Protein AF-A0A947C0J7-F1 (afdb_monomer_lite)

pLDDT: mean 94.62, std 9.12, range [26.09, 98.69]

Structure (mmCIF, N/CA/C/O backbone):
data_AF-A0A947C0J7-F1
#
_entry.id   AF-A0A947C0J7-F1
#
loop_
_atom_site.group_PDB
_atom_site.id
_atom_site.type_symbol
_atom_site.label_atom_id
_atom_site.label_alt_id
_atom_site.label_comp_id
_atom_site.label_asym_id
_atom_site.label_entity_id
_atom_site.label_seq_id
_atom_site.pdbx_PDB_ins_code
_atom_site.Cartn_x
_atom_site.Cartn_y
_atom_site.Cartn_z
_atom_site.occupancy
_atom_site.B_iso_or_equiv
_atom_site.auth_seq_id
_atom_site.auth_comp_id
_atom_site.auth_asym_id
_atom_site.auth_atom_id
_atom_site.pdbx_PDB_model_num
ATOM 1 N N . MET A 1 1 ? -40.010 13.412 38.188 1.00 33.53 1 MET A N 1
ATOM 2 C CA . MET A 1 1 ? -39.310 14.349 37.288 1.00 33.53 1 MET A CA 1
ATOM 3 C C . MET A 1 1 ? -37.884 14.477 37.787 1.00 33.53 1 MET A C 1
ATOM 5 O O . MET A 1 1 ? -37.624 15.323 38.627 1.00 33.53 1 MET A O 1
ATOM 9 N N . ASN A 1 2 ? -36.996 13.603 37.322 1.00 31.17 2 ASN A N 1
ATOM 10 C CA . ASN A 1 2 ? -35.560 13.836 37.422 1.00 31.17 2 ASN A CA 1
ATOM 11 C C . ASN A 1 2 ? -35.147 14.280 36.025 1.00 31.17 2 ASN A C 1
ATOM 13 O O . ASN A 1 2 ? -35.267 13.497 35.085 1.00 31.17 2 ASN A O 1
ATOM 17 N N . MET A 1 3 ? -34.797 15.557 35.869 1.00 26.09 3 MET A N 1
ATOM 18 C CA . MET A 1 3 ? -34.148 16.006 34.639 1.00 26.09 3 MET A CA 1
ATOM 19 C C . MET A 1 3 ? -32.810 15.264 34.529 1.00 26.09 3 MET A C 1
ATOM 21 O O . MET A 1 3 ? -32.125 15.152 35.552 1.00 26.09 3 MET A O 1
ATOM 25 N N . PRO A 1 4 ? -32.449 14.721 33.355 1.00 38.25 4 PRO A N 1
ATOM 26 C CA . PRO A 1 4 ? -31.137 14.125 33.181 1.00 38.25 4 PRO A CA 1
ATOM 27 C C . PRO A 1 4 ? -30.086 15.217 33.388 1.00 38.25 4 PRO A C 1
ATOM 29 O O . PRO A 1 4 ? -30.256 16.359 32.957 1.00 38.25 4 PRO A O 1
ATOM 32 N N . VAL A 1 5 ? -29.033 14.870 34.122 1.00 40.38 5 VAL A N 1
ATOM 33 C CA . VAL A 1 5 ? -27.843 15.701 34.289 1.00 40.38 5 VAL A CA 1
ATOM 34 C C . VAL A 1 5 ? -27.233 15.856 32.898 1.00 40.38 5 VAL A C 1
ATOM 36 O O . VAL A 1 5 ? -26.598 14.930 32.413 1.00 40.38 5 VAL A O 1
ATOM 39 N N . THR A 1 6 ? -27.464 16.985 32.226 1.00 44.75 6 THR A N 1
ATOM 40 C CA . THR A 1 6 ? -26.727 17.328 31.003 1.00 44.75 6 THR A CA 1
ATOM 41 C C . THR A 1 6 ? -25.257 17.440 31.378 1.00 44.75 6 THR A C 1
ATOM 43 O O . THR A 1 6 ? -24.876 18.352 32.121 1.00 44.75 6 THR A O 1
ATOM 46 N N . LEU A 1 7 ? -24.447 16.491 30.914 1.00 54.06 7 LEU A N 1
ATOM 47 C CA . LEU A 1 7 ? -22.997 16.559 31.016 1.00 54.06 7 LEU A CA 1
ATOM 48 C C . LEU A 1 7 ? -22.552 17.815 30.257 1.00 54.06 7 LEU A C 1
ATOM 50 O O . LEU A 1 7 ? -22.742 17.938 29.051 1.00 54.06 7 LEU A O 1
ATOM 54 N N . SER A 1 8 ? -22.000 18.798 30.969 1.00 72.19 8 SER A N 1
ATOM 55 C CA . SER A 1 8 ? -21.399 19.966 30.324 1.00 72.19 8 SER A CA 1
ATOM 56 C C . SER A 1 8 ? -20.041 19.550 29.767 1.00 72.19 8 SER A C 1
ATOM 58 O O . SER A 1 8 ? -19.038 19.627 30.474 1.00 72.19 8 SER A O 1
ATOM 60 N N . TYR A 1 9 ? -20.005 19.098 28.515 1.00 84.06 9 TYR A N 1
ATOM 61 C CA . TYR A 1 9 ? -18.753 18.795 27.825 1.00 84.06 9 TYR A CA 1
ATOM 62 C C . TYR A 1 9 ? -17.873 20.048 27.738 1.00 84.06 9 TYR A C 1
ATOM 64 O O . TYR A 1 9 ? -18.326 21.122 27.341 1.00 84.06 9 TYR A O 1
ATOM 72 N N . GLN A 1 10 ? -16.605 19.909 28.121 1.00 90.81 10 GLN A N 1
ATOM 73 C CA . GLN A 1 10 ? -15.578 20.928 27.924 1.00 90.81 10 GLN A CA 1
ATOM 74 C C . GLN A 1 10 ? -14.677 20.459 26.791 1.00 90.81 10 GLN A C 1
ATOM 76 O O . GLN A 1 10 ? -14.066 19.397 26.878 1.00 90.81 10 GLN A O 1
ATOM 81 N N . ILE A 1 11 ? -14.641 21.234 25.713 1.00 91.88 11 ILE A N 1
ATOM 82 C CA . ILE A 1 11 ? -13.878 20.911 24.510 1.00 91.88 11 ILE A CA 1
ATOM 83 C C . ILE A 1 11 ? -12.691 21.860 24.453 1.00 91.88 11 ILE A C 1
ATOM 85 O O . ILE A 1 11 ? -12.857 23.068 24.629 1.00 91.88 11 ILE A O 1
ATOM 89 N N . ASP A 1 12 ? -11.504 21.306 24.217 1.00 96.38 12 ASP A N 1
ATOM 90 C CA . ASP A 1 12 ? -10.298 22.102 24.039 1.00 96.38 12 ASP A CA 1
ATOM 91 C C . ASP A 1 12 ? -10.470 23.100 22.881 1.00 96.38 12 ASP A C 1
ATOM 93 O O . ASP A 1 12 ? -10.985 22.763 21.808 1.00 96.38 12 ASP A O 1
ATOM 97 N N . GLN A 1 13 ? -10.044 24.344 23.106 1.00 95.75 13 GLN A N 1
ATOM 98 C CA . GLN A 1 13 ? -10.245 25.429 22.153 1.00 95.75 13 GLN A CA 1
ATOM 99 C C . GLN A 1 13 ? -9.511 25.176 20.830 1.00 95.75 13 GLN A C 1
ATOM 101 O O . GLN A 1 13 ? -10.080 25.426 19.769 1.00 95.75 13 GLN A O 1
ATOM 106 N N . GLN A 1 14 ? -8.287 24.645 20.869 1.00 96.00 14 GLN A N 1
ATOM 107 C CA . GLN A 1 14 ? -7.497 24.385 19.668 1.00 96.00 14 GLN A CA 1
ATOM 108 C C . GLN A 1 14 ? -8.146 23.294 18.814 1.00 96.00 14 GLN A C 1
ATOM 110 O O . GLN A 1 14 ? -8.211 23.414 17.589 1.00 96.00 14 GLN A O 1
ATOM 115 N N . PHE A 1 15 ? -8.670 22.245 19.454 1.00 96.62 15 PHE A N 1
ATOM 116 C CA . PHE A 1 15 ? -9.418 21.204 18.755 1.00 96.62 15 PHE A CA 1
ATOM 117 C C . PHE A 1 15 ? -10.714 21.751 18.143 1.00 96.62 15 PHE A C 1
ATOM 119 O O . PHE A 1 15 ? -10.997 21.500 16.970 1.00 96.62 15 PHE A O 1
ATOM 126 N N . ALA A 1 16 ? -11.480 22.546 18.896 1.00 96.38 16 ALA A N 1
ATOM 127 C CA . ALA A 1 16 ? -12.706 23.158 18.393 1.00 96.38 16 ALA A CA 1
ATOM 128 C C . ALA A 1 16 ? -12.439 24.097 17.203 1.00 96.38 16 ALA A C 1
ATOM 130 O O . ALA A 1 16 ? -13.178 24.075 16.216 1.00 96.38 16 ALA A O 1
ATOM 131 N N . GLU A 1 17 ? -11.379 24.903 17.262 1.00 97.44 17 GLU A N 1
ATOM 132 C CA . GLU A 1 17 ? -10.958 25.775 16.163 1.00 97.44 17 GLU A CA 1
ATOM 133 C C . GLU A 1 17 ? -10.536 24.969 14.931 1.00 97.44 17 GLU A C 1
ATOM 135 O O . GLU A 1 17 ? -11.018 25.258 13.836 1.00 97.44 17 GLU A O 1
ATOM 140 N N . PHE A 1 18 ? -9.724 23.921 15.103 1.00 98.06 18 PHE A N 1
ATOM 141 C CA . PHE A 1 18 ? -9.327 23.018 14.019 1.00 98.06 18 PHE A CA 1
ATOM 142 C C . PHE A 1 18 ? -10.544 22.418 13.301 1.00 98.06 18 PHE A C 1
ATOM 144 O O . PHE A 1 18 ? -10.651 22.501 12.076 1.00 98.06 18 PHE A O 1
ATOM 151 N N . ILE A 1 19 ? -11.499 21.862 14.051 1.00 97.88 19 ILE A N 1
ATOM 152 C CA . ILE A 1 19 ? -12.710 21.277 13.466 1.00 97.88 19 ILE A CA 1
ATOM 153 C C . ILE A 1 19 ? -13.510 22.332 12.695 1.00 97.88 19 ILE A C 1
ATOM 155 O O . ILE A 1 19 ? -13.844 22.120 11.529 1.00 97.88 19 ILE A O 1
ATOM 159 N N . ASN A 1 20 ? -13.793 23.480 13.315 1.00 97.00 20 ASN A N 1
ATOM 160 C CA . ASN A 1 20 ? -14.670 24.489 12.724 1.00 97.00 20 ASN A CA 1
ATOM 161 C C . ASN A 1 20 ? -14.044 25.223 11.531 1.00 97.00 20 ASN A C 1
ATOM 163 O O . ASN A 1 20 ? -14.764 25.606 10.612 1.00 97.00 20 ASN A O 1
ATOM 167 N N . GLN A 1 21 ? -12.727 25.439 11.540 1.00 97.56 21 GLN A N 1
ATOM 168 C CA . GLN A 1 21 ? -12.048 26.262 10.537 1.00 97.56 21 GLN A CA 1
ATOM 169 C C . GLN A 1 21 ? -11.356 25.441 9.445 1.00 97.56 21 GLN A C 1
ATOM 171 O O . GLN A 1 21 ? -11.259 25.909 8.311 1.00 97.56 21 GLN A O 1
ATOM 176 N N . GLU A 1 22 ? -10.875 24.232 9.752 1.00 97.81 22 GLU A N 1
ATOM 177 C CA . GLU A 1 22 ? -10.109 23.416 8.802 1.00 97.81 22 GLU A CA 1
ATOM 178 C C . GLU A 1 22 ? -10.906 22.218 8.273 1.00 97.81 22 GLU A C 1
ATOM 180 O O . GLU A 1 22 ? -10.823 21.927 7.078 1.00 97.81 22 GLU A O 1
ATOM 185 N N . VAL A 1 23 ? -11.681 21.534 9.127 1.00 97.88 23 VAL A N 1
ATOM 186 C CA . VAL A 1 23 ? -12.385 20.290 8.761 1.00 97.88 23 VAL A CA 1
ATOM 187 C C . VAL A 1 23 ? -13.759 20.568 8.167 1.00 97.88 23 VAL A C 1
ATOM 189 O O . VAL A 1 23 ? -13.985 20.253 7.000 1.00 97.88 23 VAL A O 1
ATOM 192 N N . LEU A 1 24 ? -14.675 21.168 8.934 1.00 97.00 24 LEU A N 1
ATOM 193 C CA . LEU A 1 24 ? -16.075 21.334 8.530 1.00 97.00 24 LEU A CA 1
ATOM 194 C C . LEU A 1 24 ? -16.259 22.042 7.178 1.00 97.00 24 LEU A C 1
ATOM 196 O O . LEU A 1 24 ? -17.058 21.539 6.386 1.00 97.00 24 LEU A O 1
ATOM 200 N N . PRO A 1 25 ? -15.484 23.091 6.821 1.00 97.00 25 PRO A N 1
ATOM 201 C CA . PRO A 1 25 ? -15.598 23.736 5.508 1.00 97.00 25 PRO A CA 1
ATOM 202 C C . PRO A 1 25 ? -15.280 22.825 4.310 1.00 97.00 25 PRO A C 1
ATOM 204 O O . PRO A 1 25 ? -15.565 23.188 3.172 1.00 97.00 25 PRO A O 1
ATOM 207 N N . LYS A 1 26 ? -14.654 21.664 4.543 1.00 96.44 26 LYS A N 1
ATOM 208 C CA . LYS A 1 26 ? -14.330 20.646 3.528 1.00 96.44 26 LYS A CA 1
ATOM 209 C C . LYS A 1 26 ? -15.345 19.502 3.495 1.00 96.44 26 LYS A C 1
ATOM 211 O O . LYS A 1 26 ? -15.140 18.514 2.792 1.00 96.44 26 LYS A O 1
ATOM 216 N N . THR A 1 27 ? -16.412 19.619 4.275 1.00 95.00 27 THR A N 1
ATOM 217 C CA . THR A 1 27 ? -17.486 18.635 4.396 1.00 95.00 27 THR A CA 1
ATOM 218 C C . THR A 1 27 ? -18.825 19.276 4.044 1.00 95.00 27 THR A C 1
ATOM 220 O O . THR A 1 27 ? -18.908 20.478 3.812 1.00 95.00 27 THR A O 1
ATOM 223 N N . ASN A 1 28 ? -19.885 18.471 4.042 1.00 94.12 28 ASN A N 1
ATOM 224 C CA . ASN A 1 28 ? -21.260 18.951 3.893 1.00 94.12 28 ASN A CA 1
ATOM 225 C C . ASN A 1 28 ? -21.988 19.060 5.250 1.00 94.12 28 ASN A C 1
ATOM 227 O O . ASN A 1 28 ? -23.214 18.996 5.281 1.00 94.12 28 ASN A O 1
ATOM 231 N N . LEU A 1 29 ? -21.252 19.128 6.367 1.00 95.12 29 LEU A N 1
ATOM 232 C CA . LEU A 1 29 ? -21.818 19.159 7.717 1.00 95.12 29 LEU A CA 1
ATOM 233 C C . LEU A 1 29 ? -21.844 20.582 8.275 1.00 95.12 29 LEU A C 1
ATOM 235 O O . LEU A 1 29 ? -20.839 21.294 8.236 1.00 95.12 29 LEU A O 1
ATOM 239 N N . GLU A 1 30 ? -22.975 20.959 8.865 1.00 94.94 30 GLU A N 1
ATOM 240 C CA . GLU A 1 30 ? -23.102 22.186 9.645 1.00 94.94 30 GLU A CA 1
ATOM 241 C C . GLU A 1 30 ? -22.465 22.013 11.029 1.00 94.94 30 GLU A C 1
ATOM 243 O O . GLU A 1 30 ? -22.555 20.954 11.654 1.00 94.94 30 GLU A O 1
ATOM 248 N N . SER A 1 31 ? -21.846 23.077 11.548 1.00 94.31 31 SER A N 1
ATOM 249 C CA . SER A 1 31 ? -21.148 23.039 12.844 1.00 94.31 31 SER A CA 1
ATOM 250 C C . SER A 1 31 ? -22.069 22.643 14.000 1.00 94.31 31 SER A C 1
ATOM 252 O O . SER A 1 31 ? -21.707 21.796 14.817 1.00 94.31 31 SER A O 1
ATOM 254 N N . ALA A 1 32 ? -23.288 23.188 14.042 1.00 93.25 32 ALA A N 1
ATOM 255 C CA . ALA A 1 32 ? -24.257 22.859 15.086 1.00 93.25 32 ALA A CA 1
ATOM 256 C C . ALA A 1 32 ? -24.647 21.369 15.076 1.00 93.25 32 ALA A C 1
ATOM 258 O O . ALA A 1 32 ? -24.714 20.742 16.137 1.00 93.25 32 ALA A O 1
ATOM 259 N N . ASP A 1 33 ? -24.847 20.794 13.889 1.00 95.38 33 ASP A N 1
ATOM 260 C CA . ASP A 1 33 ? -25.222 19.387 13.725 1.00 95.38 33 ASP A CA 1
ATOM 261 C C . ASP A 1 33 ? -24.055 18.459 14.079 1.00 95.38 33 ASP A C 1
ATOM 263 O O . ASP A 1 33 ? -24.244 17.456 14.764 1.00 95.38 33 ASP A O 1
ATOM 267 N N . PHE A 1 34 ? -22.828 18.823 13.690 1.00 96.19 34 PHE A N 1
ATOM 268 C CA . PHE A 1 34 ? -21.630 18.071 14.057 1.00 96.19 34 PHE A CA 1
ATOM 269 C C . PHE A 1 34 ? -21.445 17.994 15.579 1.00 96.19 34 PHE A C 1
ATOM 271 O O . PHE A 1 34 ? -21.294 16.903 16.129 1.00 96.19 34 PHE A O 1
ATOM 278 N N . TRP A 1 35 ? -21.465 19.138 16.274 1.00 95.38 35 TRP A N 1
ATOM 279 C CA . TRP A 1 35 ? -21.198 19.173 17.715 1.00 95.38 35 TRP A CA 1
ATOM 280 C C . TRP A 1 35 ? -22.314 18.524 18.530 1.00 95.38 35 TRP A C 1
ATOM 282 O O . TRP A 1 35 ? -22.026 17.783 19.469 1.00 95.38 35 TRP A O 1
ATOM 292 N N . SER A 1 36 ? -23.577 18.760 18.165 1.00 94.56 36 SER A N 1
ATOM 293 C CA . SER A 1 36 ? -24.706 18.099 18.829 1.00 94.56 36 SER A CA 1
ATOM 294 C C . SER A 1 36 ? -24.699 16.587 18.595 1.00 94.56 36 SER A C 1
ATOM 296 O O . SER A 1 36 ? -24.919 15.832 19.540 1.00 94.56 36 SER A O 1
ATOM 298 N N . GLY A 1 37 ? -24.359 16.135 17.383 1.00 96.31 37 GLY A N 1
ATOM 299 C CA . GLY A 1 37 ? -24.185 14.719 17.067 1.00 96.31 37 GLY A CA 1
ATOM 300 C C . GLY A 1 37 ? -23.044 14.067 17.851 1.00 96.31 37 GLY A C 1
ATOM 301 O O . GLY A 1 37 ? -23.232 12.991 18.412 1.00 96.31 37 GLY A O 1
ATOM 302 N N . LEU A 1 38 ? -21.883 14.726 17.952 1.00 95.12 38 LEU A N 1
ATOM 303 C CA . LEU A 1 38 ? -20.756 14.231 18.750 1.00 95.12 38 LEU A CA 1
ATOM 304 C C . LEU A 1 38 ? -21.138 14.081 20.227 1.00 95.12 38 LEU A C 1
ATOM 306 O O . LEU A 1 38 ? -20.867 13.041 20.819 1.00 95.12 38 LEU A O 1
ATOM 310 N N . ILE A 1 39 ? -21.784 15.094 20.810 1.00 95.00 39 ILE A N 1
ATOM 311 C CA . ILE A 1 39 ? -22.249 15.051 22.202 1.00 95.00 39 ILE A CA 1
ATOM 312 C C . ILE A 1 39 ? -23.236 13.898 22.400 1.00 95.00 39 ILE A C 1
ATOM 314 O O . ILE A 1 39 ? -23.058 13.115 23.326 1.00 95.00 39 ILE A O 1
ATOM 318 N N . ALA A 1 40 ? -24.211 13.735 21.502 1.00 95.88 40 ALA A N 1
ATOM 319 C CA . ALA A 1 40 ? -25.180 12.646 21.589 1.00 95.88 40 ALA A CA 1
ATOM 320 C C . ALA A 1 40 ? -24.512 11.260 21.540 1.00 95.88 40 ALA A C 1
ATOM 322 O O . ALA A 1 40 ? -24.866 10.384 22.323 1.00 95.88 40 ALA A O 1
ATOM 323 N N . ILE A 1 41 ? -23.512 11.069 20.669 1.00 97.00 41 ILE A N 1
ATOM 324 C CA . ILE A 1 41 ? -22.733 9.822 20.597 1.00 97.00 41 ILE A CA 1
ATOM 325 C C . ILE A 1 41 ? -21.963 9.584 21.901 1.00 97.00 41 ILE A C 1
ATOM 327 O O . ILE A 1 41 ? -21.930 8.459 22.394 1.00 97.00 41 ILE A O 1
ATOM 331 N N . LEU A 1 42 ? -21.341 10.621 22.470 1.00 95.75 42 LEU A N 1
ATOM 332 C CA . LEU A 1 42 ? -20.611 10.499 23.732 1.00 95.75 42 LEU A CA 1
ATOM 333 C C . LEU A 1 42 ? -21.550 10.159 24.894 1.00 95.75 42 LEU A C 1
ATOM 335 O O . LEU A 1 42 ? -21.215 9.287 25.690 1.00 95.75 42 LEU A O 1
ATOM 339 N N . GLU A 1 43 ? -22.709 10.806 24.998 1.00 95.31 43 GLU A N 1
ATOM 340 C CA . GLU A 1 43 ? -23.694 10.526 26.051 1.00 95.31 43 GLU A CA 1
ATOM 341 C C . GLU A 1 43 ? -24.243 9.094 25.959 1.00 95.31 43 GLU A C 1
ATOM 343 O O . GLU A 1 43 ? -24.406 8.439 26.988 1.00 95.31 43 GLU A O 1
ATOM 348 N N . ASP A 1 44 ? -24.479 8.596 24.742 1.00 96.56 44 ASP A N 1
ATOM 349 C CA . ASP A 1 44 ? -25.016 7.253 24.496 1.00 96.56 44 ASP A CA 1
ATOM 350 C C . ASP A 1 44 ? -23.963 6.151 24.711 1.00 96.56 44 ASP A C 1
ATOM 352 O O . ASP A 1 44 ? -24.207 5.168 25.410 1.00 96.56 44 ASP A O 1
ATOM 356 N N . LEU A 1 45 ? -22.756 6.322 24.156 1.00 97.94 45 LEU A N 1
ATOM 357 C CA . LEU A 1 45 ? -21.764 5.244 24.079 1.00 97.94 45 LEU A CA 1
ATOM 358 C C . LEU A 1 45 ? -20.714 5.255 25.195 1.00 97.94 45 LEU A C 1
ATOM 360 O O . LEU A 1 45 ? -20.095 4.214 25.428 1.00 97.94 45 LEU A O 1
ATOM 364 N N . THR A 1 46 ? -20.502 6.370 25.909 1.00 96.75 46 THR A N 1
ATOM 365 C CA . THR A 1 46 ? -19.535 6.408 27.031 1.00 96.75 46 THR A CA 1
ATOM 366 C C . THR A 1 46 ? -19.876 5.377 28.113 1.00 96.75 46 THR A C 1
ATOM 368 O O . THR A 1 46 ? -18.989 4.596 28.455 1.00 96.75 46 THR A O 1
ATOM 371 N N . PRO A 1 47 ? -21.135 5.255 28.594 1.00 97.69 47 PRO A N 1
ATOM 372 C CA . PRO A 1 47 ? -21.476 4.250 29.602 1.00 97.69 47 PRO A CA 1
ATOM 373 C C . PRO A 1 47 ? -21.215 2.812 29.138 1.00 97.69 47 PRO A C 1
ATOM 375 O O . PRO A 1 47 ? -20.780 1.973 29.925 1.00 97.69 47 PRO A O 1
ATOM 378 N N . THR A 1 48 ? -21.462 2.512 27.858 1.00 98.44 48 THR A N 1
ATOM 379 C CA . THR A 1 48 ? -21.155 1.196 27.281 1.00 98.44 48 THR A CA 1
ATOM 380 C C . THR A 1 48 ? -19.652 0.957 27.209 1.00 98.44 48 THR A C 1
ATOM 382 O O . THR A 1 48 ? -19.199 -0.128 27.563 1.00 98.44 48 THR A O 1
ATOM 385 N N . ASN A 1 49 ? -18.868 1.952 26.790 1.00 98.44 49 ASN A N 1
ATOM 386 C CA . ASN A 1 49 ? -17.414 1.836 26.729 1.00 98.44 49 ASN A CA 1
ATOM 387 C C . ASN A 1 49 ? -16.808 1.601 28.124 1.00 98.44 49 ASN A C 1
ATOM 389 O O . ASN A 1 49 ? -16.028 0.668 28.304 1.00 98.44 49 ASN A O 1
ATOM 393 N N . ASP A 1 50 ? -17.247 2.360 29.132 1.00 98.38 50 ASP A N 1
ATOM 394 C CA . ASP A 1 50 ? -16.820 2.178 30.525 1.00 98.38 50 ASP A CA 1
ATOM 395 C C . ASP A 1 50 ? -17.173 0.776 31.048 1.00 98.38 50 ASP A C 1
ATOM 397 O O . ASP A 1 50 ? -16.350 0.123 31.692 1.00 98.38 50 ASP A O 1
ATOM 401 N N . ALA A 1 51 ? -18.368 0.270 30.722 1.00 98.62 51 ALA A N 1
ATOM 402 C CA . ALA A 1 51 ? -18.780 -1.084 31.086 1.00 98.62 51 ALA A CA 1
ATOM 403 C C . ALA A 1 51 ? -17.913 -2.163 30.412 1.00 98.62 51 ALA A C 1
ATOM 405 O O . ALA A 1 51 ? -17.554 -3.148 31.055 1.00 98.62 51 ALA A O 1
ATOM 406 N N . LEU A 1 52 ? -17.532 -1.975 29.144 1.00 98.69 52 LEU A N 1
ATOM 407 C CA . LE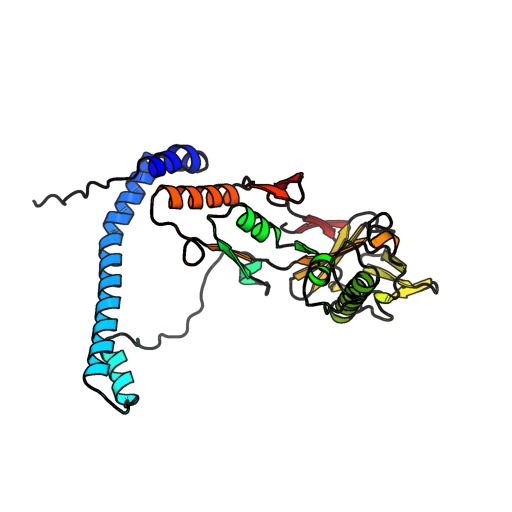U A 1 52 ? -16.632 -2.889 28.435 1.00 98.69 52 LEU A CA 1
ATOM 408 C C . LEU A 1 52 ? -15.220 -2.887 29.038 1.00 98.69 52 LEU A C 1
ATOM 410 O O . LEU A 1 52 ? -14.591 -3.941 29.119 1.00 98.69 52 LEU A O 1
ATOM 414 N N . LEU A 1 53 ? -14.714 -1.732 29.481 1.00 98.69 53 LEU A N 1
ATOM 415 C CA . LEU A 1 53 ? -13.427 -1.643 30.181 1.00 98.69 53 LEU A CA 1
ATOM 416 C C . LEU A 1 53 ? -13.481 -2.329 31.551 1.00 98.69 53 LEU A C 1
ATOM 418 O O . LEU A 1 53 ? -12.587 -3.111 31.875 1.00 98.69 53 LEU A O 1
ATOM 422 N N . ALA A 1 54 ? -14.551 -2.102 32.316 1.00 98.62 54 ALA A N 1
ATOM 423 C CA . ALA A 1 54 ? -14.776 -2.781 33.589 1.00 98.62 54 ALA A CA 1
ATOM 424 C C . ALA A 1 54 ? -14.886 -4.305 33.414 1.00 98.62 54 ALA A C 1
ATOM 426 O O . ALA A 1 54 ? -14.396 -5.061 34.250 1.00 98.62 54 ALA A O 1
ATOM 427 N N . GLU A 1 55 ? -15.474 -4.771 32.310 1.00 98.44 55 GLU A N 1
ATOM 428 C CA . GLU A 1 55 ? -15.563 -6.200 32.008 1.00 98.44 55 GLU A CA 1
ATOM 429 C C . GLU A 1 55 ? -14.192 -6.819 31.704 1.00 98.44 55 GLU A C 1
ATOM 431 O O . GLU A 1 55 ? -13.881 -7.903 32.200 1.00 98.44 55 GLU A O 1
ATOM 436 N N . ARG A 1 56 ? -13.320 -6.107 30.974 1.00 98.56 56 ARG A N 1
ATOM 437 C CA . ARG A 1 56 ? -11.919 -6.530 30.784 1.00 98.56 56 ARG A CA 1
ATOM 438 C C . ARG A 1 56 ? -11.193 -6.659 32.124 1.00 98.56 56 ARG A C 1
ATOM 440 O O . ARG A 1 56 ? -10.503 -7.650 32.348 1.00 98.56 56 ARG A O 1
ATOM 447 N N . GLU A 1 57 ? -11.371 -5.689 33.020 1.00 98.56 57 GLU A N 1
ATOM 448 C CA . GLU A 1 57 ? -10.771 -5.716 34.357 1.00 98.56 57 GLU A CA 1
ATOM 449 C C . GLU A 1 57 ? -11.326 -6.867 35.211 1.00 98.56 57 GLU A C 1
ATOM 451 O O . GLU A 1 57 ? -10.560 -7.575 35.866 1.00 98.56 57 GLU A O 1
ATOM 456 N N . ARG A 1 58 ? -12.641 -7.114 35.172 1.00 98.56 58 ARG A N 1
ATOM 457 C CA . ARG A 1 58 ? -13.277 -8.241 35.869 1.00 98.56 58 ARG A CA 1
ATOM 458 C C . ARG A 1 58 ? -12.690 -9.577 35.416 1.00 98.56 58 ARG A C 1
ATOM 460 O O . ARG A 1 58 ? -12.316 -10.390 36.262 1.00 98.56 58 ARG A O 1
ATOM 467 N N . ILE A 1 59 ? -12.601 -9.791 34.102 1.00 98.56 59 ILE A N 1
ATOM 468 C CA . ILE A 1 59 ? -12.031 -11.000 33.495 1.00 98.56 59 ILE A CA 1
ATOM 469 C C . ILE A 1 59 ? -10.568 -11.173 33.912 1.00 98.56 59 ILE A 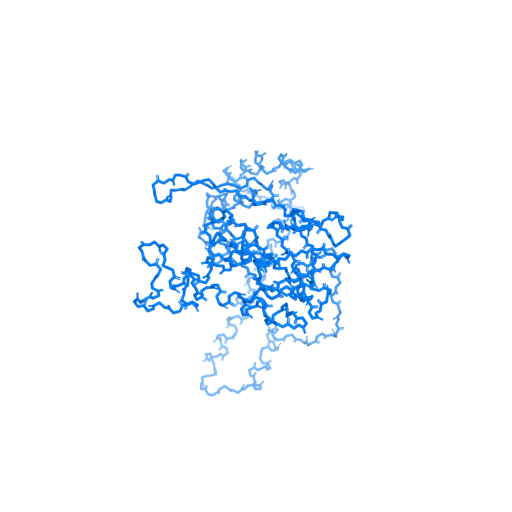C 1
ATOM 471 O O . ILE A 1 59 ? -10.192 -12.246 34.386 1.00 98.56 59 ILE A O 1
ATOM 475 N N . GLN A 1 60 ? -9.748 -10.124 33.785 1.00 98.62 60 GLN A N 1
ATOM 476 C CA . GLN A 1 60 ? -8.332 -10.193 34.148 1.00 98.62 60 GLN A CA 1
ATOM 477 C C . GLN A 1 60 ? -8.153 -10.507 35.640 1.00 98.62 60 GLN A C 1
ATOM 479 O O . GLN A 1 60 ? -7.390 -11.402 35.992 1.00 98.62 60 GLN A O 1
ATOM 484 N N . ASN A 1 61 ? -8.913 -9.851 36.522 1.00 98.62 61 ASN A N 1
ATOM 485 C CA . ASN A 1 61 ? -8.869 -10.102 37.964 1.00 98.62 61 ASN A CA 1
ATOM 486 C C . ASN A 1 61 ? -9.307 -11.526 38.335 1.00 98.62 61 ASN A C 1
ATOM 488 O O . ASN A 1 61 ? -8.756 -12.114 39.272 1.00 98.62 61 ASN A O 1
ATOM 492 N N . ALA A 1 62 ? -10.284 -12.089 37.620 1.00 98.38 62 ALA A N 1
ATOM 493 C CA . ALA A 1 62 ? -10.690 -13.477 37.801 1.00 98.38 62 ALA A CA 1
ATOM 494 C C . ALA A 1 62 ? -9.556 -14.433 37.402 1.00 98.38 62 ALA A C 1
ATOM 496 O O . ALA A 1 62 ? -9.233 -15.335 38.171 1.00 98.38 62 ALA A O 1
ATOM 497 N N . ILE A 1 63 ? -8.914 -14.206 36.249 1.00 98.19 63 ILE A N 1
ATOM 498 C CA . ILE A 1 63 ? -7.773 -15.009 35.779 1.00 98.19 63 ILE A CA 1
ATOM 499 C C . ILE A 1 63 ? -6.599 -14.918 36.763 1.00 98.19 63 ILE A C 1
ATOM 501 O O . ILE A 1 63 ? -6.039 -15.944 37.150 1.00 98.19 63 ILE A O 1
ATOM 505 N N . ASP A 1 64 ? -6.258 -13.714 37.222 1.00 98.19 64 ASP A N 1
ATOM 506 C CA . ASP A 1 64 ? -5.195 -13.500 38.207 1.00 98.19 64 ASP A CA 1
ATOM 507 C C . ASP A 1 64 ? -5.491 -14.225 39.526 1.00 98.19 64 ASP A C 1
ATOM 509 O O . ASP A 1 64 ? -4.597 -14.791 40.153 1.00 98.19 64 ASP A O 1
ATOM 513 N N . THR A 1 65 ? -6.751 -14.209 39.967 1.00 98.00 65 THR A N 1
ATOM 514 C CA . THR A 1 65 ? -7.182 -14.891 41.195 1.00 98.00 65 THR A CA 1
ATOM 515 C C . THR A 1 65 ? -7.123 -16.402 41.038 1.00 98.00 65 THR A C 1
ATOM 517 O O . THR A 1 65 ? -6.555 -17.066 41.902 1.00 98.00 65 THR A O 1
ATOM 520 N N . PHE A 1 66 ? -7.599 -16.930 39.908 1.00 97.38 66 PHE A N 1
ATOM 521 C CA . PHE A 1 66 ? -7.522 -18.353 39.596 1.00 97.38 66 PHE A CA 1
ATOM 522 C C . PHE A 1 66 ? -6.081 -18.870 39.694 1.00 97.38 66 PHE A C 1
ATOM 524 O O . PHE A 1 66 ? -5.831 -19.846 40.400 1.00 97.38 66 PHE A O 1
ATOM 531 N N . HIS A 1 67 ? -5.121 -18.188 39.057 1.00 96.75 67 HIS A N 1
ATOM 532 C CA . HIS A 1 67 ? -3.709 -18.598 39.078 1.00 96.75 67 HIS A CA 1
ATOM 533 C C . HIS A 1 67 ? -3.049 -18.448 40.454 1.00 96.75 67 HIS A C 1
ATOM 535 O O . HIS A 1 67 ? -2.179 -19.245 40.794 1.00 96.75 67 HIS A O 1
ATOM 541 N N . ARG A 1 68 ? -3.464 -17.472 41.276 1.00 96.12 68 ARG A N 1
ATOM 542 C CA . ARG A 1 68 ? -2.995 -17.355 42.673 1.00 96.12 68 ARG A CA 1
ATOM 543 C C . ARG A 1 68 ? -3.501 -18.489 43.565 1.00 96.12 68 ARG A C 1
ATOM 545 O O . ARG A 1 68 ? -2.807 -18.881 44.494 1.00 96.12 68 ARG A O 1
ATOM 552 N N . GLU A 1 69 ? -4.710 -18.983 43.320 1.00 95.31 69 GLU A N 1
ATOM 553 C CA . GLU A 1 69 ? -5.324 -20.053 44.117 1.00 95.31 69 GLU A CA 1
ATOM 554 C C . GLU A 1 69 ? -4.897 -21.460 43.665 1.00 95.31 69 GLU A C 1
ATOM 556 O O . GLU A 1 69 ? -4.999 -22.410 44.441 1.00 95.31 69 GLU A O 1
ATOM 561 N N . HIS A 1 70 ? -4.375 -21.589 42.441 1.00 92.19 70 HIS A N 1
ATOM 562 C CA . HIS A 1 70 ? -3.954 -22.851 41.828 1.00 92.19 70 HIS A CA 1
ATOM 563 C C . HIS A 1 70 ? -2.454 -22.834 41.492 1.00 92.19 70 HIS A C 1
ATOM 565 O O . HIS A 1 70 ? -2.054 -22.954 40.335 1.00 92.19 70 HIS A O 1
ATOM 571 N N . GLU A 1 71 ? -1.609 -22.673 42.514 1.00 88.94 71 GLU A N 1
ATOM 572 C CA . GLU A 1 71 ? -0.153 -22.721 42.351 1.00 88.94 71 GLU A CA 1
ATOM 573 C C . GLU A 1 71 ? 0.336 -24.126 41.945 1.00 88.94 71 GLU A C 1
ATOM 575 O O . GLU A 1 71 ? -0.083 -25.138 42.510 1.00 88.94 71 GLU A O 1
ATOM 580 N N . GLY A 1 72 ? 1.292 -24.192 41.013 1.00 88.00 72 GLY A N 1
ATOM 581 C CA . GLY A 1 72 ? 1.916 -25.443 40.573 1.00 88.00 72 GLY A CA 1
ATOM 582 C C . GLY A 1 72 ? 1.492 -25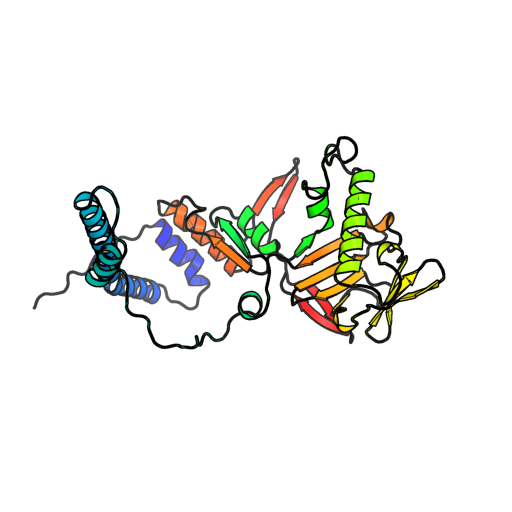.864 39.167 1.00 88.00 72 GLY A C 1
ATOM 583 O O . GLY A 1 72 ? 1.425 -25.036 38.261 1.00 88.00 72 GLY A O 1
ATOM 584 N N . GLU A 1 73 ? 1.291 -27.166 38.955 1.00 89.62 73 GLU A N 1
ATOM 585 C CA . GLU A 1 73 ? 0.877 -27.683 37.647 1.00 89.62 73 GLU A CA 1
ATOM 586 C C . GLU A 1 73 ? -0.585 -27.323 37.353 1.00 89.62 73 GLU A C 1
ATOM 588 O O . GLU A 1 73 ? -1.490 -27.642 38.123 1.00 89.62 73 GLU A O 1
ATOM 593 N N . LEU A 1 74 ? -0.807 -26.669 36.212 1.00 93.44 74 LEU A N 1
ATOM 594 C CA . LEU A 1 74 ? -2.125 -26.249 35.752 1.00 93.44 74 LEU A CA 1
ATOM 595 C C . LEU A 1 74 ? -2.873 -27.418 35.099 1.00 93.44 74 LEU A C 1
ATOM 597 O O . LEU A 1 74 ? -2.442 -27.939 34.068 1.00 93.44 74 LEU A O 1
ATOM 601 N N . ASP A 1 75 ? -4.034 -27.778 35.644 1.00 95.44 75 ASP A N 1
ATOM 602 C CA . ASP A 1 75 ? -4.960 -28.679 34.959 1.00 95.44 75 ASP A CA 1
ATOM 603 C C . ASP A 1 75 ? -5.738 -27.926 33.868 1.00 95.44 75 ASP A C 1
ATOM 605 O O . ASP A 1 75 ? -6.585 -27.072 34.140 1.00 95.44 75 ASP A O 1
ATOM 609 N N . MET A 1 76 ? -5.458 -28.253 32.606 1.00 96.69 76 MET A N 1
ATOM 610 C CA . MET A 1 76 ? -6.022 -27.541 31.455 1.00 96.69 76 MET A CA 1
ATOM 611 C C . MET A 1 76 ? -7.533 -27.735 31.294 1.00 96.69 76 MET A C 1
ATOM 613 O O . MET A 1 76 ? -8.199 -26.845 30.767 1.00 96.69 76 MET A O 1
ATOM 617 N N . ALA A 1 77 ? -8.083 -28.873 31.731 1.00 96.94 77 ALA A N 1
ATOM 618 C CA . ALA A 1 77 ? -9.524 -29.113 31.673 1.00 96.94 77 ALA A CA 1
ATOM 619 C C . ALA A 1 77 ? -10.266 -28.188 32.650 1.00 96.94 77 ALA A C 1
ATOM 621 O O . ALA A 1 77 ? -11.229 -27.528 32.261 1.00 96.94 77 ALA A O 1
ATOM 622 N N . THR A 1 78 ? -9.761 -28.078 33.881 1.00 96.25 78 THR A N 1
ATOM 623 C CA . THR A 1 78 ? -10.266 -27.151 34.901 1.00 96.25 78 THR A CA 1
ATOM 624 C C . THR A 1 78 ? -10.111 -25.700 34.456 1.00 96.25 78 THR A C 1
ATOM 626 O O . THR A 1 78 ? -11.063 -24.929 34.559 1.00 96.25 78 THR A O 1
ATOM 629 N N . TYR A 1 79 ? -8.953 -25.321 33.905 1.00 97.69 79 TYR A N 1
ATOM 630 C CA . TYR A 1 79 ? -8.731 -23.947 33.449 1.00 97.69 79 TYR A CA 1
ATOM 631 C C . TYR A 1 79 ? -9.653 -23.556 32.292 1.00 97.69 79 TYR A C 1
ATOM 633 O O . TYR A 1 79 ? -10.224 -22.469 32.300 1.00 97.69 79 TYR A O 1
ATOM 641 N N . LYS A 1 80 ? -9.857 -24.451 31.317 1.00 97.50 80 LYS A N 1
ATOM 642 C CA . LYS A 1 80 ? -10.793 -24.202 30.217 1.00 97.50 80 LYS A CA 1
ATOM 643 C C . LYS A 1 80 ? -12.224 -24.013 30.729 1.00 97.50 80 LYS A C 1
ATOM 645 O O . LYS A 1 80 ? -12.856 -23.033 30.353 1.00 97.50 80 LYS A O 1
ATOM 650 N N . ALA A 1 81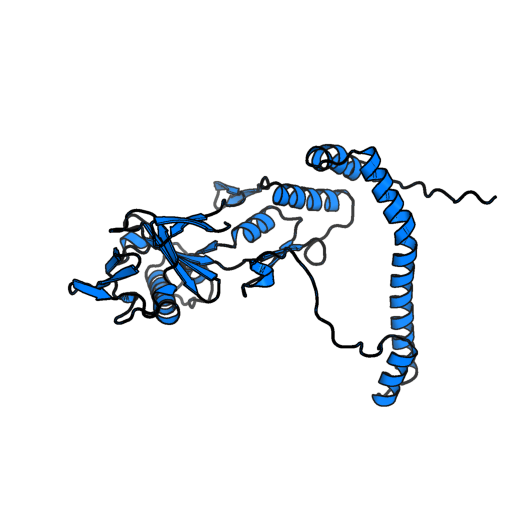 ? -12.697 -24.900 31.608 1.00 97.00 81 ALA A N 1
ATOM 651 C CA . ALA A 1 81 ? -14.032 -24.792 32.198 1.00 97.00 81 ALA A CA 1
ATOM 652 C C . ALA A 1 81 ? -14.205 -23.485 32.992 1.00 97.00 81 ALA A C 1
ATOM 654 O O . ALA A 1 81 ? -15.251 -22.853 32.918 1.00 97.00 81 ALA A O 1
ATOM 655 N N . PHE A 1 82 ? -13.163 -23.044 33.703 1.00 97.94 82 PHE A N 1
ATOM 656 C CA . PHE A 1 82 ? -13.145 -21.739 34.363 1.00 97.94 82 PHE A CA 1
ATOM 657 C C . PHE A 1 82 ? -13.276 -20.578 33.365 1.00 97.94 82 PHE A C 1
ATOM 659 O O . PHE A 1 82 ? -14.069 -19.669 33.596 1.00 97.94 82 PHE A O 1
ATOM 666 N N . LEU A 1 83 ? -12.533 -20.599 32.252 1.00 98.31 83 LEU A N 1
ATOM 667 C CA . LEU A 1 83 ? -12.620 -19.550 31.231 1.00 98.31 83 LEU A CA 1
ATOM 668 C C . LEU A 1 83 ? -14.002 -19.494 30.557 1.00 98.31 83 LEU A C 1
ATOM 670 O O . LEU A 1 83 ? -14.461 -18.406 30.212 1.00 98.31 83 LEU A O 1
ATOM 674 N N . GLU A 1 84 ? -14.662 -20.639 30.379 1.00 97.81 84 GLU A N 1
ATOM 675 C CA . GLU A 1 84 ? -16.055 -20.721 29.914 1.00 97.81 84 GLU A CA 1
ATOM 676 C C . GLU A 1 84 ? -17.027 -20.155 30.971 1.00 97.81 84 GLU A C 1
ATOM 678 O O . GLU A 1 84 ? -17.866 -19.319 30.644 1.00 97.81 84 GLU A O 1
ATOM 683 N N . ASP A 1 85 ? -16.870 -20.527 32.249 1.00 97.31 85 ASP A N 1
ATOM 684 C CA . ASP A 1 85 ? -17.722 -20.073 33.365 1.00 97.31 85 ASP A CA 1
ATOM 685 C C . ASP A 1 85 ? -17.672 -18.551 33.572 1.00 97.31 85 ASP A C 1
ATOM 687 O O . ASP A 1 85 ? -18.704 -17.906 33.769 1.00 97.31 85 ASP A O 1
ATOM 691 N N . ILE A 1 86 ? -16.487 -17.940 33.449 1.00 97.88 86 ILE A N 1
ATOM 692 C CA . ILE A 1 86 ? -16.356 -16.478 33.526 1.00 97.88 86 ILE A CA 1
ATOM 693 C C . ILE A 1 86 ? -16.769 -15.761 32.233 1.00 97.88 86 ILE A C 1
ATOM 695 O O . ILE A 1 86 ? -16.672 -14.535 32.194 1.00 97.88 86 ILE A O 1
ATOM 699 N N . GLY A 1 87 ? -17.181 -16.480 31.185 1.00 96.81 87 GLY A N 1
ATOM 700 C CA . GLY A 1 87 ? -17.592 -15.909 29.899 1.00 96.81 87 GLY A CA 1
ATOM 701 C C . GLY A 1 87 ? -16.444 -15.377 29.034 1.00 96.81 87 GLY A C 1
ATOM 702 O O . GLY A 1 87 ? -16.679 -14.552 28.156 1.00 96.81 87 GLY A O 1
ATOM 703 N N . TYR A 1 88 ? -15.204 -15.811 29.279 1.00 97.81 88 TYR A N 1
ATOM 704 C CA . TYR A 1 88 ? -14.054 -15.458 28.440 1.00 97.81 88 TYR A CA 1
ATOM 705 C C . TYR A 1 88 ? -14.020 -16.287 27.153 1.00 97.81 88 TYR A C 1
ATOM 707 O O . TYR A 1 88 ? -13.776 -15.754 26.071 1.00 97.81 88 TYR A O 1
ATOM 715 N N . LEU A 1 89 ? -14.265 -17.595 27.272 1.00 97.69 89 LEU A N 1
ATOM 716 C CA . LEU A 1 89 ? -14.470 -18.475 26.127 1.00 97.69 89 LEU A CA 1
ATOM 717 C C . LEU A 1 89 ? -15.967 -18.590 25.854 1.00 97.69 89 LEU A C 1
ATOM 719 O O . LEU A 1 89 ? -16.708 -19.165 26.647 1.00 97.69 89 LEU A O 1
ATOM 723 N N . CYS A 1 90 ? -16.393 -18.028 24.729 1.00 95.12 90 CYS A N 1
ATOM 724 C CA . CYS A 1 90 ? -17.765 -18.135 24.250 1.00 95.12 90 CYS A CA 1
ATOM 725 C C . CYS A 1 90 ? -17.972 -19.431 23.460 1.00 95.12 90 CYS A C 1
ATOM 727 O O . CYS A 1 90 ? -17.022 -20.003 22.923 1.00 95.12 90 CYS A O 1
ATOM 729 N N . GLU A 1 91 ? -19.228 -19.860 23.353 1.00 94.56 91 GLU A N 1
ATOM 730 C CA . GLU A 1 91 ? -19.607 -20.954 22.461 1.00 94.56 91 GLU A CA 1
ATOM 731 C C . GLU A 1 91 ? -19.327 -20.590 20.996 1.00 94.56 91 GLU A C 1
ATOM 733 O O . GLU A 1 91 ? -19.516 -19.442 20.577 1.00 94.56 91 GLU A O 1
ATOM 738 N N . ASP A 1 92 ? -18.898 -21.585 20.216 1.00 94.94 92 ASP A N 1
ATOM 739 C CA . ASP A 1 92 ? -18.768 -21.442 18.770 1.00 94.94 92 ASP A CA 1
ATOM 740 C C . ASP A 1 92 ? -20.137 -21.123 18.158 1.00 94.94 92 ASP A C 1
ATOM 742 O O . ASP A 1 92 ? -21.154 -21.743 18.477 1.00 94.94 92 ASP A O 1
ATOM 746 N N . ILE A 1 93 ? -20.151 -20.152 17.249 1.00 96.31 93 ILE A N 1
ATOM 747 C CA . ILE A 1 93 ? -21.344 -19.788 16.484 1.00 96.31 93 ILE A CA 1
ATOM 748 C C . ILE A 1 93 ? -21.401 -20.565 15.166 1.00 96.31 93 ILE A C 1
ATOM 750 O O . ILE A 1 93 ? -20.394 -21.088 14.693 1.00 96.31 93 ILE A O 1
ATOM 754 N N . GLU A 1 94 ? -22.587 -20.625 14.557 1.00 97.50 94 GLU A N 1
ATOM 755 C CA . GLU A 1 94 ? -22.763 -21.241 13.238 1.00 97.50 94 GLU A CA 1
ATOM 756 C C . GLU A 1 94 ? -21.918 -20.545 12.158 1.00 97.50 94 GLU A C 1
ATOM 758 O O . GLU A 1 94 ? -21.700 -19.328 12.193 1.00 97.50 94 GLU A O 1
ATOM 763 N N . ASP A 1 95 ? -21.497 -21.325 11.158 1.00 97.88 95 ASP A N 1
ATOM 764 C CA . ASP A 1 95 ? -20.802 -20.814 9.980 1.00 97.88 95 ASP A CA 1
ATOM 765 C C . ASP A 1 95 ? -21.617 -19.703 9.303 1.00 97.88 95 ASP A C 1
ATOM 767 O O . ASP A 1 95 ? -22.796 -19.863 8.974 1.00 97.88 95 ASP A O 1
ATOM 771 N N . PHE A 1 96 ? -20.959 -18.582 9.013 1.00 97.56 96 PHE A N 1
ATOM 772 C CA . PHE A 1 96 ? -21.550 -17.469 8.280 1.00 97.56 96 PHE A CA 1
ATOM 773 C C . PHE A 1 96 ? -20.589 -16.937 7.216 1.00 97.56 96 PHE A C 1
ATOM 775 O O . PHE A 1 96 ? -19.386 -17.187 7.227 1.00 97.56 96 PHE A O 1
ATOM 782 N N . THR A 1 97 ? -21.130 -16.184 6.262 1.00 97.88 97 THR A N 1
ATOM 783 C CA . THR A 1 97 ? -20.341 -15.489 5.238 1.00 97.88 97 THR A CA 1
ATOM 784 C C . THR A 1 97 ? -20.445 -13.988 5.465 1.00 97.88 97 THR A C 1
ATOM 786 O O . THR A 1 97 ? -21.545 -13.454 5.600 1.00 97.88 97 THR A O 1
ATOM 789 N N . ILE A 1 98 ? -19.306 -13.297 5.497 1.00 97.00 98 ILE A N 1
ATOM 790 C CA . ILE A 1 98 ? -19.271 -11.834 5.588 1.00 97.00 98 ILE A CA 1
ATOM 791 C C . ILE A 1 98 ? -19.888 -11.198 4.331 1.00 97.00 98 ILE A C 1
ATOM 793 O O . ILE A 1 98 ? -19.732 -11.713 3.225 1.00 97.00 98 ILE A O 1
ATOM 797 N N . THR A 1 99 ? -20.557 -10.051 4.474 1.00 96.94 99 THR A N 1
ATOM 798 C CA . THR A 1 99 ? -21.224 -9.356 3.352 1.00 96.94 99 THR A CA 1
ATOM 799 C C . THR A 1 99 ? -20.763 -7.904 3.116 1.00 96.94 99 THR A C 1
ATOM 801 O O . THR A 1 99 ? -21.609 -7.054 2.814 1.00 96.94 99 THR A O 1
ATOM 804 N N . PRO A 1 100 ? -19.470 -7.543 3.274 1.00 96.06 100 PRO A N 1
ATOM 805 C CA . PRO A 1 100 ? -19.019 -6.192 2.965 1.00 96.06 100 PRO A CA 1
ATOM 806 C C . PRO A 1 100 ? -19.120 -5.926 1.457 1.00 96.06 100 PRO A C 1
ATOM 808 O O . PRO A 1 100 ? -18.735 -6.753 0.632 1.00 96.06 100 PRO A O 1
ATOM 811 N N . ASN A 1 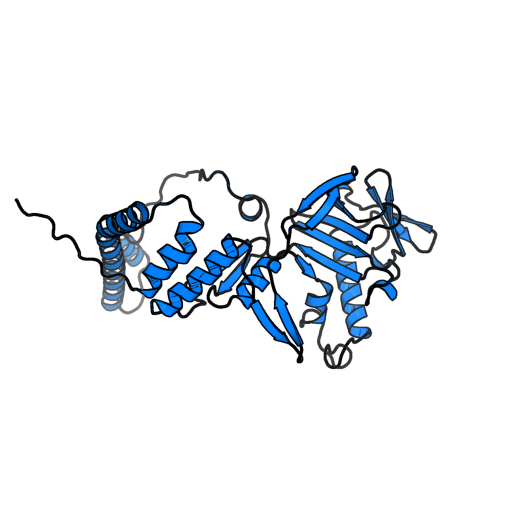101 ? -19.614 -4.742 1.101 1.00 95.44 101 ASN A N 1
ATOM 812 C CA . ASN A 1 101 ? -19.717 -4.262 -0.278 1.00 95.44 101 ASN A CA 1
ATOM 813 C C . ASN A 1 101 ? -18.840 -3.016 -0.462 1.00 95.44 101 ASN A C 1
ATOM 815 O O . ASN A 1 101 ? -18.476 -2.372 0.518 1.00 95.44 101 ASN A O 1
ATOM 819 N N . ASN A 1 102 ? -18.542 -2.646 -1.713 1.00 96.06 102 ASN A N 1
ATOM 820 C CA . ASN A 1 102 ? -17.737 -1.460 -2.059 1.00 96.06 102 ASN A CA 1
ATOM 821 C C . ASN A 1 102 ? -16.323 -1.455 -1.446 1.00 96.06 102 ASN A C 1
ATOM 823 O O . ASN A 1 102 ? -15.818 -0.410 -1.048 1.00 96.06 102 ASN A O 1
ATOM 827 N N . VAL A 1 103 ? -15.684 -2.626 -1.376 1.00 97.50 103 VAL A N 1
ATOM 828 C CA . VAL A 1 103 ? -14.292 -2.764 -0.929 1.00 97.50 103 VAL A CA 1
ATOM 829 C C . VAL A 1 103 ? -13.350 -2.588 -2.123 1.00 97.50 103 VAL A C 1
ATOM 831 O O . VAL A 1 103 ? -13.522 -3.251 -3.151 1.00 97.50 103 VAL A O 1
ATOM 834 N N . ASP A 1 104 ? -12.354 -1.709 -1.988 1.00 97.19 104 ASP A N 1
ATOM 835 C CA . ASP A 1 104 ? -11.315 -1.489 -2.998 1.00 97.19 104 ASP A CA 1
ATOM 836 C C . ASP A 1 104 ? -10.577 -2.786 -3.372 1.00 97.19 104 ASP A C 1
ATOM 838 O O . ASP A 1 104 ? -10.390 -3.704 -2.566 1.00 97.19 104 ASP A O 1
ATOM 842 N N . SER A 1 105 ? -10.113 -2.854 -4.622 1.00 95.19 105 SER A N 1
ATOM 843 C CA . SER A 1 105 ? -9.436 -4.038 -5.163 1.00 95.19 105 SER A CA 1
ATOM 844 C C . SER A 1 105 ? -8.171 -4.424 -4.401 1.00 95.19 105 SER A C 1
ATOM 846 O O . SER A 1 105 ? -7.874 -5.609 -4.275 1.00 95.19 105 SER A O 1
ATOM 848 N N . GLU A 1 106 ? -7.462 -3.433 -3.870 1.00 96.81 106 GLU A N 1
ATOM 849 C CA . GLU A 1 106 ? -6.227 -3.574 -3.107 1.00 96.81 106 GLU A CA 1
ATOM 850 C C . GLU A 1 106 ? -6.432 -4.329 -1.788 1.00 96.81 106 GLU A C 1
ATOM 852 O O . GLU A 1 106 ? -5.478 -4.892 -1.267 1.00 96.81 106 GLU A O 1
ATOM 857 N N . ILE A 1 107 ? -7.668 -4.378 -1.277 1.00 97.50 107 ILE A N 1
ATOM 858 C CA . ILE A 1 107 ? -8.045 -5.154 -0.087 1.00 97.50 107 ILE A CA 1
ATOM 859 C C . ILE A 1 107 ? -8.743 -6.456 -0.501 1.00 97.50 107 ILE A C 1
ATOM 861 O O . ILE A 1 107 ? -8.472 -7.516 0.051 1.00 97.50 107 ILE A O 1
ATOM 865 N N . ALA A 1 108 ? -9.650 -6.394 -1.480 1.00 96.00 108 ALA A N 1
ATOM 866 C CA . ALA A 1 108 ? -10.535 -7.514 -1.798 1.00 96.00 108 ALA A CA 1
ATOM 867 C C . ALA A 1 108 ? -9.942 -8.560 -2.757 1.00 96.00 108 ALA A C 1
ATOM 869 O O . ALA A 1 108 ? -10.438 -9.685 -2.809 1.00 96.00 108 ALA A O 1
ATOM 870 N N . LYS A 1 109 ? -8.970 -8.183 -3.601 1.00 95.38 109 LYS A N 1
ATOM 871 C CA . LYS A 1 109 ? -8.580 -8.983 -4.782 1.00 95.38 109 LYS A CA 1
ATOM 872 C C . LYS A 1 109 ? -7.077 -9.122 -5.001 1.00 95.38 109 LYS A C 1
ATOM 874 O O . LYS A 1 109 ? -6.680 -9.986 -5.781 1.00 95.38 109 LYS A O 1
ATOM 879 N N . VAL A 1 110 ? -6.255 -8.272 -4.391 1.00 95.12 110 VAL A N 1
ATOM 880 C CA . VAL A 1 110 ? -4.805 -8.239 -4.624 1.00 95.12 110 VAL A CA 1
ATOM 881 C C . VAL A 1 110 ? -4.075 -8.611 -3.341 1.00 95.12 110 VAL A C 1
ATOM 883 O O . VAL A 1 110 ? -4.371 -8.082 -2.277 1.00 95.12 110 VAL A O 1
ATOM 886 N N . CYS A 1 111 ? -3.103 -9.515 -3.449 1.00 96.06 111 CYS A N 1
ATOM 887 C CA . CYS A 1 111 ? -2.161 -9.788 -2.371 1.00 96.06 111 CYS A CA 1
ATOM 888 C C . CYS A 1 111 ? -0.919 -8.920 -2.583 1.00 96.06 111 CYS A C 1
ATOM 890 O O . CYS A 1 111 ? -0.303 -8.977 -3.647 1.00 96.06 111 CYS A O 1
ATOM 892 N N . GLY A 1 112 ? -0.551 -8.119 -1.588 1.00 95.81 112 GLY A N 1
ATOM 893 C CA . GLY A 1 112 ? 0.628 -7.268 -1.657 1.00 95.81 112 GLY A CA 1
ATOM 894 C C . GLY A 1 112 ? 1.027 -6.717 -0.288 1.00 95.81 112 GLY A C 1
ATOM 895 O O . GLY A 1 112 ? 0.279 -6.871 0.679 1.00 95.81 112 GLY A O 1
ATOM 896 N N . PRO A 1 113 ? 2.213 -6.096 -0.192 1.00 97.94 113 PRO A N 1
ATOM 897 C CA . PRO A 1 113 ? 2.670 -5.442 1.027 1.00 97.94 113 PRO A CA 1
ATOM 898 C C . PRO A 1 113 ? 1.688 -4.396 1.574 1.00 97.94 113 PRO A C 1
ATOM 900 O O . PRO A 1 113 ? 1.092 -3.619 0.823 1.00 97.94 113 PRO A O 1
ATOM 903 N N . GLN A 1 114 ? 1.602 -4.331 2.903 1.00 98.44 114 GLN A N 1
ATOM 904 C CA . GLN A 1 114 ? 0.927 -3.274 3.649 1.00 98.44 114 GLN A CA 1
ATOM 905 C C . GLN A 1 114 ? 1.951 -2.562 4.533 1.00 98.44 114 GLN A C 1
ATOM 907 O O . GLN A 1 114 ? 2.682 -3.208 5.282 1.00 98.44 114 GLN A O 1
ATOM 912 N N . LEU A 1 115 ? 2.022 -1.236 4.429 1.00 98.00 115 LEU A N 1
ATOM 913 C CA . LEU A 1 115 ? 2.855 -0.421 5.315 1.00 98.00 115 LEU A CA 1
ATOM 914 C C . LEU A 1 115 ? 2.060 0.048 6.531 1.00 98.00 115 LEU A C 1
ATOM 916 O O . LEU A 1 115 ? 0.841 0.173 6.473 1.00 98.00 115 LEU A O 1
ATOM 920 N N . VAL A 1 116 ? 2.772 0.376 7.604 1.00 98.38 116 VAL A N 1
ATOM 921 C CA . VAL A 1 116 ? 2.238 1.085 8.771 1.00 98.38 116 VAL A CA 1
ATOM 922 C C . VAL A 1 116 ? 3.119 2.305 9.001 1.00 98.38 116 VAL A C 1
ATOM 924 O O . VAL A 1 116 ? 4.346 2.203 8.920 1.00 98.38 116 VAL A O 1
ATOM 927 N N . VAL A 1 117 ? 2.514 3.472 9.214 1.00 97.62 117 VAL A N 1
ATOM 928 C CA . VAL A 1 117 ? 3.249 4.736 9.309 1.00 97.62 117 VAL A CA 1
ATOM 929 C C . VAL A 1 117 ? 2.654 5.661 10.371 1.00 97.62 117 VAL A C 1
ATOM 931 O O . VAL A 1 117 ? 1.438 5.835 10.376 1.00 97.62 117 VAL A O 1
ATOM 934 N N . PRO A 1 118 ? 3.473 6.311 11.217 1.00 97.75 118 PRO A N 1
ATOM 935 C CA . PRO A 1 118 ? 2.963 7.233 12.226 1.00 97.75 118 PRO A CA 1
ATOM 936 C C . PRO A 1 118 ? 2.388 8.493 11.577 1.00 97.75 118 PRO A C 1
ATOM 938 O O . PRO A 1 118 ? 3.060 9.167 10.784 1.00 97.75 118 PRO A O 1
ATOM 941 N N . VAL A 1 119 ? 1.142 8.829 11.915 1.00 97.12 119 VAL A N 1
ATOM 942 C CA . VAL A 1 119 ? 0.434 9.965 11.313 1.00 97.12 119 VAL A CA 1
ATOM 943 C C . VAL A 1 119 ? 1.047 11.313 11.677 1.00 97.12 119 VAL A C 1
ATOM 945 O O . VAL A 1 119 ? 0.947 12.266 10.906 1.00 97.12 119 VAL A O 1
ATOM 948 N N . ASP A 1 120 ? 1.694 11.425 12.836 1.00 93.56 120 ASP A N 1
ATOM 949 C CA . ASP A 1 120 ? 2.253 12.679 13.343 1.00 93.56 120 ASP A CA 1
ATOM 950 C C . ASP A 1 120 ? 3.508 13.137 12.571 1.00 93.56 120 ASP A C 1
ATOM 952 O O . ASP A 1 120 ? 3.903 14.303 12.664 1.00 93.56 120 ASP A O 1
ATOM 956 N N . ASN A 1 121 ? 4.066 12.274 11.711 1.00 95.19 121 ASN A N 1
ATOM 957 C CA . ASN A 1 121 ? 5.182 12.579 10.824 1.00 95.19 121 ASN A CA 1
ATOM 958 C C . ASN A 1 121 ? 4.744 12.679 9.351 1.00 95.19 121 ASN A C 1
ATOM 960 O O . ASN A 1 121 ? 4.809 11.716 8.582 1.00 95.19 121 ASN A O 1
ATOM 964 N N . ALA A 1 122 ? 4.398 13.893 8.912 1.00 95.56 122 ALA A N 1
ATOM 965 C CA . ALA A 1 122 ? 3.950 14.170 7.541 1.00 95.56 122 ALA A CA 1
ATOM 966 C C . ALA A 1 122 ? 4.917 13.671 6.449 1.00 95.56 122 ALA A C 1
ATOM 968 O O . ALA A 1 122 ? 4.485 13.243 5.378 1.00 95.56 122 ALA A O 1
ATOM 969 N N . ARG A 1 123 ? 6.236 13.703 6.698 1.00 95.31 123 ARG A N 1
ATOM 970 C CA . ARG A 1 123 ? 7.231 13.196 5.740 1.00 95.31 123 ARG A CA 1
ATOM 971 C C . ARG A 1 123 ? 7.097 11.688 5.571 1.00 95.31 123 ARG A C 1
ATOM 973 O O . ARG A 1 123 ? 7.208 11.206 4.448 1.00 95.31 123 ARG A O 1
ATOM 980 N N . PHE A 1 124 ? 6.915 10.948 6.659 1.00 95.75 124 PHE A N 1
ATOM 981 C CA . PHE A 1 124 ? 6.765 9.498 6.595 1.00 95.75 124 PHE A CA 1
ATOM 982 C C . PHE A 1 124 ? 5.432 9.113 5.965 1.00 95.75 124 PHE A C 1
ATOM 984 O O . PHE A 1 124 ? 5.445 8.292 5.052 1.00 95.75 124 PHE A O 1
ATOM 991 N N . VAL A 1 125 ? 4.332 9.780 6.331 1.00 97.38 125 VAL A N 1
ATOM 992 C CA . VAL A 1 125 ? 3.019 9.580 5.693 1.00 97.38 125 VAL A CA 1
ATOM 993 C C . VAL A 1 125 ? 3.110 9.762 4.176 1.00 97.38 125 VAL A C 1
ATOM 995 O O . VAL A 1 125 ? 2.663 8.904 3.421 1.00 97.38 125 VAL A O 1
ATOM 998 N N . LEU A 1 126 ? 3.770 10.827 3.706 1.00 97.25 126 LEU A N 1
ATOM 999 C CA . LEU A 1 126 ? 3.980 11.053 2.271 1.00 97.25 126 LEU A CA 1
ATOM 1000 C C . LEU A 1 126 ? 4.858 9.992 1.606 1.00 97.25 126 LEU A C 1
ATOM 1002 O O . LEU A 1 126 ? 4.663 9.685 0.433 1.00 97.25 126 LEU A O 1
ATOM 1006 N N . ASN A 1 127 ? 5.848 9.451 2.316 1.00 95.75 127 ASN A N 1
ATOM 1007 C CA . ASN A 1 127 ? 6.670 8.372 1.773 1.00 95.75 127 ASN A CA 1
ATOM 1008 C C . ASN A 1 127 ? 5.858 7.100 1.620 1.00 95.75 127 ASN A C 1
ATOM 1010 O O . ASN A 1 127 ? 5.983 6.456 0.589 1.00 95.75 127 ASN A O 1
ATOM 1014 N N . ALA A 1 128 ? 5.044 6.769 2.621 1.00 97.25 128 ALA A N 1
ATOM 1015 C CA . ALA A 1 128 ? 4.210 5.580 2.615 1.00 97.25 128 ALA A CA 1
ATOM 1016 C C . ALA A 1 128 ? 3.109 5.677 1.549 1.00 97.25 128 ALA A C 1
ATOM 1018 O O . ALA A 1 128 ? 2.959 4.754 0.758 1.00 97.25 128 ALA A O 1
ATOM 1019 N N . ALA A 1 129 ? 2.439 6.830 1.426 1.00 96.94 129 ALA A N 1
ATOM 1020 C CA . ALA A 1 129 ? 1.465 7.071 0.360 1.00 96.94 129 ALA A CA 1
ATOM 1021 C C . ALA A 1 129 ? 2.084 6.903 -1.039 1.00 96.94 129 ALA A C 1
ATOM 1023 O O . ALA A 1 129 ? 1.496 6.277 -1.909 1.00 96.94 129 ALA A O 1
ATOM 1024 N N . ASN A 1 130 ? 3.309 7.399 -1.236 1.00 97.50 130 ASN A N 1
ATOM 1025 C CA . ASN A 1 130 ? 4.032 7.288 -2.505 1.00 97.50 130 ASN A CA 1
ATOM 1026 C C . ASN A 1 130 ? 4.792 5.959 -2.676 1.00 97.50 130 ASN A C 1
ATOM 1028 O O . ASN A 1 130 ? 5.454 5.763 -3.697 1.00 97.50 130 ASN A O 1
ATOM 1032 N N . ALA A 1 131 ? 4.766 5.068 -1.680 1.00 98.00 131 ALA A N 1
ATOM 1033 C CA . ALA A 1 131 ? 5.487 3.798 -1.719 1.00 98.00 131 ALA A CA 1
ATOM 1034 C C . ALA A 1 131 ? 4.765 2.743 -2.560 1.00 98.00 131 ALA A C 1
ATOM 1036 O O . ALA A 1 131 ? 5.328 1.672 -2.787 1.00 98.00 131 ALA A O 1
ATOM 1037 N N . ARG A 1 132 ? 3.558 3.040 -3.066 1.00 98.25 132 ARG A N 1
ATOM 1038 C CA . ARG A 1 132 ? 2.867 2.166 -4.013 1.00 98.25 132 ARG A CA 1
ATOM 1039 C C . ARG A 1 132 ? 3.771 1.808 -5.187 1.00 98.25 132 ARG A C 1
ATOM 1041 O O . ARG A 1 132 ? 3.804 0.644 -5.558 1.00 98.25 132 ARG A O 1
ATOM 1048 N N . TRP A 1 133 ? 4.563 2.754 -5.698 1.00 98.31 133 TRP A N 1
ATOM 1049 C CA . TRP A 1 133 ? 5.514 2.525 -6.790 1.00 98.31 133 TRP A CA 1
ATOM 1050 C C . TRP A 1 133 ? 6.959 2.810 -6.384 1.00 98.31 133 TRP A C 1
ATOM 1052 O O . TRP A 1 133 ? 7.413 3.959 -6.418 1.00 98.31 133 TRP A O 1
ATOM 1062 N N . GLY A 1 134 ? 7.712 1.751 -6.086 1.00 97.62 134 GLY A N 1
ATOM 1063 C CA . GLY A 1 134 ? 9.125 1.822 -5.706 1.00 97.62 134 GLY A CA 1
ATOM 1064 C C . GLY A 1 134 ? 10.075 1.485 -6.856 1.00 97.62 134 GLY A C 1
ATOM 1065 O O . GLY A 1 134 ? 9.737 0.683 -7.720 1.00 97.62 134 GLY A O 1
ATOM 1066 N N . SER A 1 135 ? 11.270 2.080 -6.859 1.00 98.31 135 SER A N 1
ATOM 1067 C CA . SER A 1 135 ? 12.374 1.664 -7.737 1.00 98.31 135 SER A CA 1
ATOM 1068 C C . SER A 1 135 ? 13.019 0.391 -7.186 1.00 98.31 135 SER A C 1
ATOM 1070 O O . SER A 1 135 ? 13.493 0.380 -6.045 1.00 98.31 135 SER A O 1
ATOM 1072 N N . LEU A 1 136 ? 13.054 -0.679 -7.984 1.00 98.38 136 LEU A N 1
ATOM 1073 C CA . LEU A 1 136 ? 13.767 -1.903 -7.623 1.00 98.38 136 LEU A CA 1
ATOM 1074 C C . LEU A 1 136 ? 15.277 -1.662 -7.617 1.00 98.38 136 LEU A C 1
ATOM 1076 O O . LEU A 1 136 ? 15.971 -2.207 -6.759 1.00 98.38 136 LEU A O 1
ATOM 1080 N N . TYR A 1 137 ? 15.789 -0.830 -8.532 1.00 97.75 137 TYR A N 1
ATOM 1081 C CA . TYR A 1 137 ? 17.217 -0.531 -8.581 1.00 97.75 137 TYR A CA 1
ATOM 1082 C C . TYR A 1 137 ? 17.663 0.196 -7.315 1.00 97.75 137 TYR A C 1
ATOM 1084 O O . TYR A 1 137 ? 18.623 -0.242 -6.683 1.00 97.75 137 TYR A O 1
ATOM 1092 N N . ASP A 1 138 ? 16.942 1.238 -6.891 1.00 96.50 138 ASP A N 1
ATOM 1093 C CA . ASP A 1 138 ? 17.267 1.968 -5.662 1.00 96.50 138 ASP A CA 1
ATOM 1094 C C . ASP A 1 138 ? 17.163 1.067 -4.425 1.00 96.50 138 ASP A C 1
ATOM 1096 O O . ASP A 1 138 ? 18.026 1.124 -3.545 1.00 96.50 138 ASP A O 1
ATOM 1100 N N . ALA A 1 139 ? 16.136 0.210 -4.358 1.00 97.25 139 ALA A N 1
ATOM 1101 C CA . ALA A 1 139 ? 15.948 -0.717 -3.245 1.00 97.25 139 ALA A CA 1
ATOM 1102 C C . ALA A 1 139 ? 17.102 -1.728 -3.142 1.00 97.25 139 ALA A C 1
ATOM 1104 O O . ALA A 1 139 ? 17.670 -1.905 -2.065 1.00 97.25 139 ALA A O 1
ATOM 1105 N N . LEU A 1 140 ? 17.504 -2.350 -4.252 1.00 97.31 140 LEU A N 1
ATOM 1106 C CA . LEU A 1 140 ? 18.621 -3.300 -4.280 1.00 97.31 140 LEU A CA 1
ATOM 1107 C C . LEU A 1 140 ? 19.964 -2.605 -4.032 1.00 97.31 140 LEU A C 1
ATOM 1109 O O . LEU A 1 140 ? 20.803 -3.097 -3.276 1.00 97.31 140 LEU A O 1
ATOM 1113 N N . TYR A 1 141 ? 20.173 -1.437 -4.643 1.00 96.06 141 TYR A N 1
ATOM 1114 C CA . TYR A 1 141 ? 21.417 -0.691 -4.506 1.00 96.06 141 TYR A CA 1
ATOM 1115 C C . TYR A 1 141 ? 21.593 -0.153 -3.081 1.00 96.06 141 TYR A C 1
ATOM 1117 O O . TYR A 1 141 ? 22.702 -0.191 -2.549 1.00 96.06 141 TYR A O 1
ATOM 1125 N N . GLY A 1 142 ? 20.525 0.325 -2.442 1.00 94.12 142 GLY A N 1
ATOM 1126 C CA . GLY A 1 142 ? 20.570 0.972 -1.128 1.00 94.12 142 GLY A CA 1
ATOM 1127 C C . GLY A 1 142 ? 20.570 0.031 0.081 1.00 94.12 142 GLY A C 1
ATOM 1128 O O . GLY A 1 142 ? 20.815 0.498 1.192 1.00 94.12 142 GLY A O 1
ATOM 1129 N N . THR A 1 143 ? 20.303 -1.263 -0.105 1.00 94.94 143 THR A N 1
ATOM 1130 C CA . THR A 1 143 ? 20.138 -2.235 0.994 1.00 94.94 143 THR A CA 1
ATOM 1131 C C . THR A 1 143 ? 21.244 -3.293 1.008 1.00 94.94 143 THR A C 1
ATOM 1133 O O . THR A 1 143 ? 22.206 -3.238 0.244 1.00 94.94 143 THR A O 1
ATOM 1136 N N . ASP A 1 144 ? 21.164 -4.245 1.927 1.00 93.94 144 ASP A N 1
ATOM 1137 C CA . ASP A 1 144 ? 22.028 -5.425 2.005 1.00 93.94 144 ASP A CA 1
ATOM 1138 C C . ASP A 1 144 ? 21.524 -6.605 1.152 1.00 93.94 144 ASP A C 1
ATOM 1140 O O . ASP A 1 144 ? 22.204 -7.629 1.083 1.00 93.94 144 ASP A O 1
ATOM 1144 N N . ALA A 1 145 ? 20.406 -6.445 0.427 1.00 95.69 145 ALA A N 1
ATOM 1145 C CA . ALA A 1 145 ? 19.920 -7.423 -0.553 1.00 95.69 145 ALA A CA 1
ATOM 1146 C C . ALA A 1 145 ? 20.971 -7.736 -1.635 1.00 95.69 145 ALA A C 1
ATOM 1148 O O . ALA A 1 145 ? 21.075 -8.868 -2.106 1.00 95.69 145 ALA A O 1
ATOM 1149 N N . ILE A 1 146 ? 21.788 -6.739 -1.993 1.00 95.38 146 ILE A N 1
ATOM 1150 C CA . ILE A 1 146 ? 23.072 -6.955 -2.663 1.00 95.38 146 ILE A CA 1
ATOM 1151 C C . ILE A 1 146 ? 24.177 -6.870 -1.598 1.00 95.38 146 ILE A C 1
ATOM 1153 O O . ILE A 1 146 ? 24.321 -5.799 -0.987 1.00 95.38 146 ILE A O 1
ATOM 1157 N N . PRO A 1 147 ? 24.990 -7.933 -1.404 1.00 92.00 147 PRO A N 1
ATOM 1158 C CA . PRO A 1 147 ? 26.037 -7.973 -0.386 1.00 92.00 147 PRO A CA 1
ATOM 1159 C C . PRO A 1 147 ? 26.922 -6.722 -0.376 1.00 92.00 147 PRO A C 1
ATOM 1161 O O . PRO A 1 147 ? 27.296 -6.203 -1.427 1.00 92.00 147 PRO A O 1
ATOM 1164 N N . GLN A 1 148 ? 27.269 -6.241 0.818 1.00 87.38 148 GLN A N 1
ATOM 1165 C CA . GLN A 1 148 ? 28.090 -5.040 1.012 1.00 87.38 148 GLN A CA 1
ATOM 1166 C C . GLN A 1 148 ? 29.552 -5.405 1.310 1.00 87.38 148 GLN A C 1
ATOM 1168 O O . GLN A 1 148 ? 30.067 -5.119 2.390 1.00 87.38 148 GLN A O 1
ATOM 1173 N N . THR A 1 149 ? 30.220 -6.072 0.363 1.00 89.81 149 THR A N 1
ATOM 1174 C CA . THR A 1 149 ? 31.682 -6.268 0.421 1.00 89.81 149 THR A CA 1
ATOM 1175 C C . THR A 1 149 ? 32.413 -4.962 0.096 1.00 89.81 149 THR A C 1
ATOM 1177 O O . THR A 1 149 ? 31.789 -3.990 -0.340 1.00 89.81 149 THR A O 1
ATOM 1180 N N . GLU A 1 150 ? 33.734 -4.911 0.300 1.00 86.06 150 GLU A N 1
ATOM 1181 C CA . GLU A 1 150 ? 34.527 -3.728 -0.063 1.00 86.06 150 GLU A CA 1
ATOM 1182 C C . GLU A 1 150 ? 34.374 -3.371 -1.551 1.00 86.06 150 GLU A C 1
ATOM 1184 O O . GLU A 1 150 ? 34.187 -2.195 -1.866 1.00 86.06 150 GLU A O 1
ATOM 1189 N N . GLU A 1 151 ? 34.343 -4.362 -2.453 1.00 89.94 151 GLU A N 1
ATOM 1190 C CA . GLU A 1 151 ? 34.156 -4.119 -3.892 1.00 89.94 151 GLU A CA 1
ATOM 1191 C C . GLU A 1 151 ? 32.721 -3.697 -4.248 1.00 89.94 151 GLU A C 1
ATOM 1193 O O . GLU A 1 151 ? 32.499 -2.978 -5.219 1.00 89.94 151 GLU A O 1
ATOM 1198 N N . LEU A 1 152 ? 31.729 -4.086 -3.440 1.00 91.62 152 LEU A N 1
ATOM 1199 C CA . LEU A 1 152 ? 30.304 -3.841 -3.692 1.00 91.62 152 LEU A CA 1
ATOM 1200 C C . LEU A 1 152 ? 29.702 -2.761 -2.786 1.00 91.62 152 LEU A C 1
ATOM 1202 O O . LEU A 1 152 ? 28.482 -2.700 -2.612 1.00 91.62 152 LEU A O 1
ATOM 1206 N N . THR A 1 153 ? 30.530 -1.899 -2.196 1.00 88.56 153 THR A N 1
ATOM 1207 C CA . THR A 1 153 ? 30.057 -0.825 -1.317 1.00 88.56 153 THR A CA 1
ATOM 1208 C C . THR A 1 153 ? 29.218 0.209 -2.072 1.00 88.56 153 THR A C 1
ATOM 1210 O O . THR A 1 153 ? 29.533 0.593 -3.199 1.00 88.56 153 THR A O 1
ATOM 1213 N N . ALA A 1 154 ? 28.153 0.691 -1.426 1.00 84.94 154 ALA A N 1
ATOM 1214 C CA . ALA A 1 154 ? 27.330 1.803 -1.908 1.00 84.94 154 ALA A CA 1
ATOM 1215 C C . ALA A 1 154 ? 27.876 3.185 -1.480 1.00 84.94 154 ALA A C 1
ATOM 1217 O O . ALA A 1 154 ? 27.289 4.218 -1.807 1.00 84.94 154 ALA A O 1
ATOM 1218 N N . LYS A 1 155 ? 28.967 3.229 -0.700 1.00 82.12 155 LYS A N 1
ATOM 1219 C CA . LYS A 1 155 ? 29.551 4.478 -0.188 1.00 82.12 155 LYS A CA 1
ATOM 1220 C C . LYS A 1 155 ? 30.385 5.183 -1.262 1.00 82.12 155 LYS A C 1
ATOM 1222 O O . LYS A 1 155 ? 31.100 4.540 -2.018 1.00 82.12 155 LYS A O 1
ATOM 1227 N N . GLY A 1 156 ? 30.362 6.518 -1.259 1.00 79.38 156 GLY A N 1
ATOM 1228 C CA . GLY A 1 156 ? 31.251 7.342 -2.092 1.00 79.38 156 GLY A CA 1
ATOM 1229 C C . GLY A 1 156 ? 30.746 7.657 -3.506 1.00 79.38 156 GLY A C 1
ATOM 1230 O O . GLY A 1 156 ? 31.481 8.272 -4.270 1.00 79.38 156 GLY A O 1
ATOM 1231 N N . GLY A 1 157 ? 29.505 7.292 -3.846 1.00 84.00 157 GLY A N 1
ATOM 1232 C CA . GLY A 1 157 ? 28.888 7.570 -5.148 1.00 84.00 157 GLY A CA 1
ATOM 1233 C C . GLY A 1 157 ? 28.409 6.301 -5.852 1.00 84.00 157 GLY A C 1
ATOM 1234 O O . GLY A 1 157 ? 28.197 5.267 -5.216 1.00 84.00 157 GLY A O 1
ATOM 1235 N N . TYR A 1 158 ? 28.211 6.386 -7.170 1.00 88.56 158 TYR A N 1
ATOM 1236 C CA . TYR A 1 158 ? 27.837 5.229 -7.982 1.00 88.56 158 TYR A CA 1
ATOM 1237 C C . TYR A 1 158 ? 29.033 4.285 -8.158 1.00 88.56 158 TYR A C 1
ATOM 1239 O O . TYR A 1 158 ? 30.072 4.681 -8.685 1.00 88.56 158 TYR A O 1
ATOM 1247 N N . ASN A 1 159 ? 28.858 3.037 -7.736 1.00 91.88 159 ASN A N 1
ATOM 1248 C CA . ASN A 1 159 ? 29.785 1.931 -7.889 1.00 91.88 159 ASN A CA 1
ATOM 1249 C C . ASN A 1 159 ? 29.301 1.057 -9.064 1.00 91.88 159 ASN A C 1
ATOM 1251 O O . ASN A 1 159 ? 28.268 0.390 -8.934 1.00 91.88 159 ASN A O 1
ATOM 1255 N N . PRO A 1 160 ? 30.024 1.035 -10.200 1.00 91.50 160 PRO A N 1
ATOM 1256 C CA . PRO A 1 160 ? 29.630 0.262 -11.375 1.00 91.50 160 PRO A CA 1
ATOM 1257 C C . PRO A 1 160 ? 29.512 -1.246 -11.132 1.00 91.50 160 PRO A C 1
ATOM 1259 O O . PRO A 1 160 ? 28.630 -1.876 -11.710 1.00 91.50 160 PRO A O 1
ATOM 1262 N N . GLU A 1 161 ? 30.352 -1.830 -10.273 1.00 93.38 161 GLU A N 1
ATOM 1263 C CA . GLU A 1 161 ? 30.320 -3.270 -9.982 1.00 93.38 161 GLU A CA 1
ATOM 1264 C C . GLU A 1 161 ? 29.064 -3.641 -9.192 1.00 93.38 161 GLU A C 1
ATOM 1266 O O . GLU A 1 161 ? 28.369 -4.607 -9.521 1.00 93.38 161 GLU A O 1
ATOM 1271 N N . ARG A 1 162 ? 28.703 -2.810 -8.207 1.00 95.56 162 ARG A N 1
ATOM 1272 C CA . ARG A 1 162 ? 27.427 -2.933 -7.495 1.00 95.56 162 ARG A CA 1
ATOM 1273 C C . ARG A 1 162 ? 26.240 -2.729 -8.436 1.00 95.56 162 ARG A C 1
ATOM 1275 O O . ARG A 1 162 ? 25.299 -3.518 -8.404 1.00 95.56 162 ARG A O 1
ATOM 1282 N N . GLY A 1 163 ? 26.296 -1.709 -9.293 1.00 94.62 163 GLY A N 1
ATOM 1283 C CA . GLY A 1 163 ? 25.264 -1.441 -10.297 1.00 94.62 163 GLY A CA 1
ATOM 1284 C C . GLY A 1 163 ? 25.037 -2.627 -11.237 1.00 94.62 163 GLY A C 1
ATOM 1285 O O . GLY A 1 163 ? 23.895 -3.006 -11.484 1.00 94.62 163 GLY A O 1
ATOM 1286 N N . ALA A 1 164 ? 26.106 -3.294 -11.678 1.00 94.44 164 ALA A N 1
ATOM 1287 C CA . ALA A 1 164 ? 26.005 -4.502 -12.493 1.00 94.44 164 ALA A CA 1
ATOM 1288 C C . ALA A 1 164 ? 25.285 -5.649 -11.760 1.00 94.44 164 ALA A C 1
ATOM 1290 O O . ALA A 1 164 ? 24.472 -6.340 -12.370 1.00 94.44 164 ALA A O 1
ATOM 1291 N N . LYS A 1 165 ? 25.521 -5.830 -10.450 1.00 96.81 165 LYS A N 1
ATOM 1292 C CA . LYS A 1 165 ? 24.793 -6.821 -9.632 1.00 96.81 165 LYS A CA 1
ATOM 1293 C C . LYS A 1 165 ? 23.312 -6.487 -9.474 1.00 96.81 165 LYS A C 1
ATOM 1295 O O . LYS A 1 165 ? 22.485 -7.391 -9.531 1.00 96.81 165 LYS A O 1
ATOM 1300 N N . VAL A 1 166 ? 22.979 -5.207 -9.314 1.00 97.19 166 VAL A N 1
ATOM 1301 C CA . VAL A 1 166 ? 21.587 -4.732 -9.267 1.00 97.19 166 VAL A CA 1
ATOM 1302 C C . VAL A 1 166 ? 20.865 -5.029 -10.582 1.00 97.19 166 VAL A C 1
ATOM 1304 O O . VAL A 1 166 ? 19.778 -5.603 -10.567 1.00 97.19 166 VAL A O 1
ATOM 1307 N N . ILE A 1 167 ? 21.490 -4.700 -11.717 1.00 97.06 167 ILE A N 1
ATOM 1308 C CA . ILE A 1 167 ? 20.927 -4.964 -13.047 1.00 97.06 167 ILE A CA 1
ATOM 1309 C C . ILE A 1 167 ? 20.756 -6.472 -13.262 1.00 97.06 167 ILE A C 1
ATOM 1311 O O . ILE A 1 167 ? 19.685 -6.907 -13.677 1.00 97.06 167 ILE A O 1
ATOM 1315 N N . ASP A 1 168 ? 21.767 -7.286 -12.947 1.00 97.06 168 ASP A N 1
ATOM 1316 C CA . ASP A 1 168 ? 21.697 -8.745 -13.105 1.00 97.06 168 ASP A CA 1
ATOM 1317 C C . ASP A 1 168 ? 20.576 -9.373 -12.261 1.00 97.06 168 ASP A C 1
ATOM 1319 O O . ASP A 1 168 ? 19.831 -10.227 -12.753 1.00 97.06 168 ASP A O 1
ATOM 1323 N N . PHE A 1 169 ? 20.393 -8.902 -11.022 1.00 98.25 169 PHE A N 1
ATOM 1324 C CA . PHE A 1 169 ? 19.273 -9.310 -10.176 1.00 98.25 169 PHE A CA 1
ATOM 1325 C C . PHE A 1 169 ? 17.937 -8.948 -10.829 1.00 98.25 169 PHE A C 1
ATOM 1327 O O . PHE A 1 169 ? 17.075 -9.809 -10.989 1.00 98.25 169 PHE A O 1
ATOM 1334 N N . ALA A 1 170 ? 17.765 -7.694 -11.252 1.00 98.06 170 ALA A N 1
ATOM 1335 C CA . ALA A 1 170 ? 16.510 -7.234 -11.837 1.00 98.06 170 ALA A CA 1
ATOM 1336 C C . ALA A 1 170 ? 16.170 -7.955 -13.150 1.00 98.06 170 ALA A C 1
ATOM 1338 O O . ALA A 1 170 ? 15.010 -8.273 -13.396 1.00 98.06 170 ALA A O 1
ATOM 1339 N N . ARG A 1 171 ? 17.168 -8.276 -13.982 1.00 97.88 171 ARG A N 1
ATOM 1340 C CA . ARG A 1 171 ? 16.958 -9.091 -15.188 1.00 97.88 171 ARG A CA 1
ATOM 1341 C C . ARG A 1 171 ? 16.572 -10.524 -14.854 1.00 97.88 171 ARG A C 1
ATOM 1343 O O . ARG A 1 171 ? 15.691 -11.063 -15.509 1.00 97.88 171 ARG A O 1
ATOM 1350 N N . SER A 1 172 ? 17.189 -11.107 -13.829 1.00 98.31 172 SER A N 1
ATOM 1351 C CA . SER A 1 172 ? 16.820 -12.443 -13.350 1.00 98.31 172 SER A CA 1
ATOM 1352 C C . SER A 1 172 ? 15.384 -12.461 -12.816 1.00 98.31 172 SER A C 1
ATOM 1354 O O . SER A 1 172 ? 14.636 -13.378 -13.127 1.00 98.31 172 SER A O 1
ATOM 1356 N N . PHE A 1 173 ? 14.963 -11.406 -12.111 1.00 98.38 173 PHE A N 1
ATOM 1357 C CA . PHE A 1 173 ? 13.567 -11.206 -11.712 1.00 98.38 173 PHE A CA 1
ATOM 1358 C C . PHE A 1 173 ? 12.618 -11.132 -12.922 1.00 98.38 173 PHE A C 1
ATOM 1360 O O . PHE A 1 173 ? 11.565 -11.766 -12.909 1.00 98.38 173 PHE A O 1
ATOM 1367 N N . LEU A 1 174 ? 12.980 -10.395 -13.981 1.00 98.56 174 LEU A N 1
ATOM 1368 C CA . LEU A 1 174 ? 12.172 -10.348 -15.206 1.00 98.56 174 LEU A CA 1
ATOM 1369 C C . LEU A 1 174 ? 12.085 -11.723 -15.881 1.00 98.56 174 LEU A C 1
ATOM 1371 O O . LEU A 1 174 ? 10.997 -12.117 -16.279 1.00 98.56 174 LEU A O 1
ATOM 1375 N N . ASP A 1 175 ? 13.190 -12.467 -15.965 1.00 98.56 175 ASP A N 1
ATOM 1376 C CA . ASP A 1 175 ? 13.201 -13.826 -16.525 1.00 98.56 175 ASP A CA 1
ATOM 1377 C C . ASP A 1 175 ? 12.355 -14.807 -15.706 1.00 98.56 175 ASP A C 1
ATOM 1379 O O . ASP A 1 175 ? 11.714 -15.688 -16.272 1.00 98.56 175 ASP A O 1
ATOM 1383 N N . GLU A 1 176 ? 12.340 -14.669 -14.382 1.00 98.31 176 GLU A N 1
ATOM 1384 C CA . GLU A 1 176 ? 11.570 -15.543 -13.497 1.00 98.31 176 GLU A CA 1
ATOM 1385 C C . GLU A 1 176 ? 10.066 -15.249 -13.566 1.00 98.31 176 GLU A C 1
ATOM 1387 O O . GLU A 1 176 ? 9.250 -16.167 -13.664 1.00 98.31 176 GLU A O 1
ATOM 1392 N N . ILE A 1 177 ? 9.687 -13.969 -13.522 1.00 98.25 177 ILE A N 1
ATOM 1393 C CA . ILE A 1 177 ? 8.287 -13.554 -13.361 1.00 98.25 177 ILE A CA 1
ATOM 1394 C C . ILE A 1 177 ? 7.603 -13.269 -14.699 1.00 98.25 177 ILE A C 1
ATOM 1396 O O . ILE A 1 177 ? 6.408 -13.535 -14.845 1.00 98.25 177 ILE A O 1
ATOM 1400 N N . PHE A 1 178 ? 8.341 -12.756 -15.679 1.00 98.44 178 PHE A N 1
ATOM 1401 C CA . PHE A 1 178 ? 7.848 -12.380 -17.005 1.00 98.44 178 PHE A CA 1
ATOM 1402 C C . PHE A 1 178 ? 8.673 -13.046 -18.119 1.00 98.44 178 PHE A C 1
ATOM 1404 O O . PHE A 1 178 ? 9.114 -12.352 -19.032 1.00 98.44 178 PHE A O 1
ATOM 1411 N N . PRO A 1 179 ? 8.896 -14.375 -18.079 1.00 98.56 179 PRO A N 1
ATOM 1412 C CA . PRO A 1 179 ? 9.814 -15.049 -18.989 1.00 98.56 179 PRO A CA 1
ATOM 1413 C C . PRO A 1 179 ? 9.491 -14.761 -20.452 1.00 98.56 179 PRO A C 1
ATOM 1415 O O . PRO A 1 179 ? 8.325 -14.743 -20.855 1.00 98.56 179 PRO A O 1
ATOM 1418 N N . LEU A 1 180 ? 10.529 -14.625 -21.273 1.00 98.69 180 LEU A N 1
ATOM 1419 C CA . LEU A 1 180 ? 10.402 -14.680 -22.725 1.00 98.69 180 LEU A CA 1
ATOM 1420 C C . LEU A 1 180 ? 10.155 -16.127 -23.174 1.00 98.69 180 LEU A C 1
ATOM 1422 O O . LEU A 1 180 ? 10.557 -17.083 -22.514 1.00 98.69 180 LEU A O 1
ATOM 1426 N N . ASN A 1 181 ? 9.498 -16.313 -24.318 1.00 97.81 181 ASN A N 1
ATOM 1427 C CA . ASN A 1 181 ? 9.25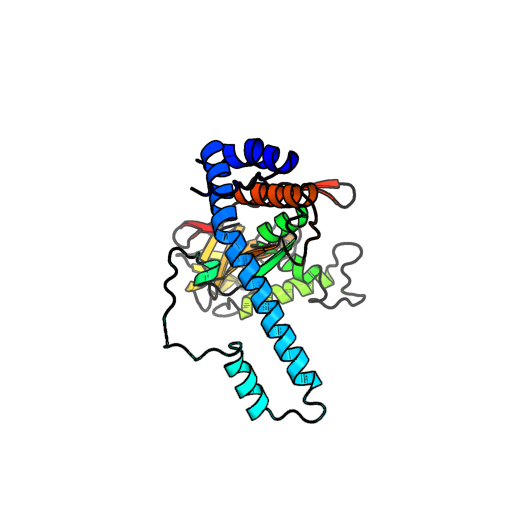6 -17.650 -24.869 1.00 97.81 181 ASN A CA 1
ATOM 1428 C C . ASN A 1 181 ? 10.554 -18.363 -25.307 1.00 97.81 181 ASN A C 1
ATOM 1430 O O . ASN A 1 181 ? 10.569 -19.586 -25.428 1.00 97.81 181 ASN A O 1
ATOM 1434 N N . HIS A 1 182 ? 11.627 -17.605 -25.535 1.00 97.50 182 HIS A N 1
ATOM 1435 C CA . HIS A 1 182 ? 13.010 -18.060 -25.640 1.00 97.50 182 HIS A CA 1
ATOM 1436 C C . HIS A 1 182 ? 13.964 -16.891 -25.351 1.00 97.50 182 HIS A C 1
ATOM 1438 O O . HIS A 1 182 ? 13.579 -15.726 -25.446 1.00 97.50 182 HIS A O 1
ATOM 1444 N N . GLY A 1 183 ? 15.220 -17.209 -25.034 1.00 97.38 183 GLY A N 1
ATOM 1445 C CA . GLY A 1 183 ? 16.218 -16.210 -24.649 1.00 97.38 183 GLY A CA 1
ATOM 1446 C C . GLY A 1 183 ? 16.013 -15.690 -23.223 1.00 97.38 183 GLY A C 1
ATOM 1447 O O . GLY A 1 183 ? 15.286 -16.287 -22.433 1.00 97.38 183 GLY A O 1
ATOM 1448 N N . SER A 1 184 ? 16.691 -14.592 -22.896 1.00 98.38 184 SER A N 1
ATOM 1449 C CA . SER A 1 184 ? 16.658 -13.951 -21.578 1.00 98.38 184 SER A CA 1
ATOM 1450 C C . SER A 1 184 ? 16.558 -12.439 -21.735 1.00 98.38 184 SER A C 1
ATOM 1452 O O . SER A 1 184 ? 17.161 -11.854 -22.639 1.00 98.38 184 SER A O 1
ATOM 1454 N N . HIS A 1 185 ? 15.868 -11.784 -20.802 1.00 98.38 185 HIS A N 1
ATOM 1455 C CA . HIS A 1 185 ? 15.851 -10.334 -20.661 1.00 98.38 185 HIS A CA 1
ATOM 1456 C C . HIS A 1 185 ? 17.260 -9.736 -20.540 1.00 98.38 185 HIS A C 1
ATOM 1458 O O . HIS A 1 185 ? 17.428 -8.560 -20.860 1.00 98.38 185 HIS A O 1
ATOM 1464 N N . LYS A 1 186 ? 18.273 -10.500 -20.109 1.00 97.69 186 LYS A N 1
ATOM 1465 C CA . LYS A 1 186 ? 19.683 -10.068 -20.032 1.00 97.69 186 LYS A CA 1
ATOM 1466 C C . LYS A 1 186 ? 20.292 -9.758 -21.402 1.00 97.69 186 LYS A C 1
ATOM 1468 O O . LYS A 1 186 ? 21.169 -8.900 -21.502 1.00 97.69 186 LYS A O 1
ATOM 1473 N N . ASP A 1 187 ? 19.807 -10.424 -22.447 1.00 97.69 187 ASP A N 1
ATOM 1474 C CA . ASP A 1 187 ? 20.363 -10.337 -23.801 1.00 97.69 187 ASP A CA 1
ATOM 1475 C C . ASP A 1 187 ? 19.579 -9.419 -24.739 1.00 97.69 187 ASP A C 1
ATOM 1477 O O . ASP A 1 187 ? 19.984 -9.193 -25.881 1.00 97.69 187 ASP A O 1
ATOM 1481 N N . VAL A 1 188 ? 18.470 -8.863 -24.256 1.00 98.31 188 VAL A N 1
ATOM 1482 C CA . VAL A 1 188 ? 17.616 -7.980 -25.044 1.00 98.31 188 VAL A CA 1
ATOM 1483 C C . VAL A 1 188 ? 18.345 -6.675 -25.354 1.00 98.31 188 VAL A C 1
ATOM 1485 O O . VAL A 1 188 ? 18.941 -6.043 -24.479 1.00 98.31 188 VAL A O 1
ATOM 1488 N N . THR A 1 189 ? 18.252 -6.242 -26.606 1.00 97.94 189 THR A N 1
ATOM 1489 C CA . THR A 1 189 ? 18.806 -4.978 -27.108 1.00 97.94 189 THR A CA 1
ATOM 1490 C C . THR A 1 189 ? 17.724 -3.942 -27.386 1.00 97.94 189 THR A C 1
ATOM 1492 O O . THR A 1 189 ? 18.020 -2.748 -27.423 1.00 97.94 189 THR A O 1
ATOM 1495 N N . CYS A 1 190 ? 16.471 -4.360 -27.574 1.00 96.94 190 CYS A N 1
ATOM 1496 C CA . CYS A 1 190 ? 15.343 -3.467 -27.817 1.00 96.94 190 CYS A CA 1
ATOM 1497 C C . CYS A 1 190 ? 14.012 -4.138 -27.454 1.00 96.94 190 CYS A C 1
ATOM 1499 O O . CYS A 1 190 ? 13.849 -5.337 -27.670 1.00 96.94 190 CYS A O 1
ATOM 1501 N N . TYR A 1 191 ? 13.051 -3.351 -26.972 1.00 98.25 191 TYR A N 1
ATOM 1502 C CA . TYR A 1 191 ? 11.653 -3.757 -26.849 1.00 98.25 191 TYR A CA 1
ATOM 1503 C C . TYR A 1 191 ? 10.808 -2.944 -27.823 1.00 98.25 191 TYR A C 1
ATOM 1505 O O . TYR A 1 191 ? 11.030 -1.748 -27.976 1.00 98.25 191 TYR A O 1
ATOM 1513 N N . THR A 1 192 ? 9.826 -3.578 -28.450 1.00 97.81 192 THR A N 1
ATOM 1514 C CA . THR A 1 192 ? 8.830 -2.919 -29.305 1.00 97.81 192 THR A CA 1
ATOM 1515 C C . THR A 1 192 ? 7.466 -3.550 -29.082 1.00 97.81 192 THR A C 1
ATOM 1517 O O . THR A 1 192 ? 7.355 -4.616 -28.473 1.00 97.81 192 THR A O 1
ATOM 1520 N N . ILE A 1 193 ? 6.429 -2.914 -29.606 1.00 97.56 193 ILE A N 1
ATOM 1521 C CA . ILE A 1 193 ? 5.055 -3.373 -29.498 1.00 97.56 193 ILE A CA 1
ATOM 1522 C C . ILE A 1 193 ? 4.528 -3.580 -30.906 1.00 97.56 193 ILE A C 1
ATOM 1524 O O . ILE A 1 193 ? 4.464 -2.652 -31.711 1.00 97.56 193 ILE A O 1
ATOM 1528 N N . TYR A 1 194 ? 4.151 -4.817 -31.203 1.00 94.75 194 TYR A N 1
ATOM 1529 C CA . TYR A 1 194 ? 3.685 -5.227 -32.517 1.00 94.75 194 TYR A CA 1
ATOM 1530 C C . TYR A 1 194 ? 2.411 -6.049 -32.373 1.00 94.75 194 TYR A C 1
ATOM 1532 O O . TYR A 1 194 ? 2.386 -7.026 -31.628 1.00 94.75 194 TYR A O 1
ATOM 1540 N N . PHE A 1 195 ? 1.341 -5.632 -33.060 1.00 90.44 195 PHE A N 1
ATOM 1541 C CA . PHE A 1 195 ? 0.010 -6.247 -32.954 1.00 90.44 195 PHE A CA 1
ATOM 1542 C C . PHE A 1 195 ? -0.406 -6.531 -31.499 1.00 90.44 195 PHE A C 1
ATOM 1544 O O . PHE A 1 195 ? -0.808 -7.640 -31.172 1.00 90.44 195 PHE A O 1
ATOM 1551 N N . GLN A 1 196 ? -0.311 -5.521 -30.624 1.00 94.19 196 GLN A N 1
ATOM 1552 C CA . GLN A 1 196 ? -0.713 -5.609 -29.208 1.00 94.19 196 GLN A CA 1
ATOM 1553 C C . GLN A 1 196 ? 0.141 -6.561 -28.340 1.00 94.19 196 GLN A C 1
ATOM 1555 O O . GLN A 1 196 ? -0.208 -6.844 -27.191 1.00 94.19 196 GLN A O 1
ATOM 1560 N N . HIS A 1 197 ? 1.276 -7.035 -28.858 1.00 96.31 197 HIS A N 1
ATOM 1561 C CA . HIS A 1 197 ? 2.223 -7.889 -28.148 1.00 96.31 197 HIS A CA 1
ATOM 1562 C C . HIS A 1 197 ? 3.568 -7.193 -27.955 1.00 96.31 197 HIS A C 1
ATOM 1564 O O . HIS A 1 197 ? 4.034 -6.462 -28.828 1.00 96.31 197 HIS A O 1
ATOM 1570 N N . LEU A 1 198 ? 4.218 -7.473 -26.825 1.00 98.12 198 LEU A N 1
ATOM 1571 C CA . LEU A 1 198 ? 5.611 -7.106 -26.602 1.00 98.12 198 LEU A CA 1
ATOM 1572 C C . LEU A 1 198 ? 6.528 -8.020 -27.423 1.00 98.12 198 LEU A C 1
ATOM 1574 O O . LEU A 1 198 ? 6.419 -9.243 -27.325 1.00 98.12 198 LEU A O 1
ATOM 1578 N N . LEU A 1 199 ? 7.461 -7.423 -28.161 1.00 98.25 199 LEU A N 1
ATOM 1579 C CA . LEU A 1 199 ? 8.576 -8.106 -28.809 1.00 98.25 199 LEU A CA 1
ATOM 1580 C C . LEU A 1 199 ? 9.898 -7.595 -28.240 1.00 98.25 199 LEU A C 1
ATOM 1582 O O . LEU A 1 199 ? 10.169 -6.395 -28.267 1.00 98.25 199 LEU A O 1
ATOM 1586 N N . ALA A 1 200 ? 10.720 -8.518 -27.761 1.00 98.50 200 ALA A N 1
ATOM 1587 C CA . ALA A 1 200 ? 12.084 -8.298 -27.317 1.00 98.50 200 ALA A CA 1
ATOM 1588 C C . ALA A 1 200 ? 13.050 -8.775 -28.408 1.00 98.50 200 ALA A C 1
ATOM 1590 O O . ALA A 1 200 ? 12.979 -9.928 -28.826 1.00 98.50 200 ALA A O 1
ATOM 1591 N N . TYR A 1 201 ? 13.931 -7.898 -28.880 1.00 98.38 201 TYR A N 1
ATOM 1592 C CA . TYR A 1 201 ? 14.925 -8.204 -29.911 1.00 98.38 201 TYR A CA 1
ATOM 1593 C C . TYR A 1 201 ? 16.294 -8.481 -29.303 1.00 98.38 201 TYR A C 1
ATOM 1595 O O . TYR A 1 201 ? 16.681 -7.851 -28.316 1.00 98.38 201 TYR A O 1
ATOM 1603 N N . PHE A 1 202 ? 17.039 -9.378 -29.940 1.00 98.19 202 PHE A N 1
ATOM 1604 C CA . PHE A 1 202 ? 18.399 -9.756 -29.568 1.00 98.19 202 PHE A CA 1
ATOM 1605 C C . PHE A 1 202 ? 19.422 -9.216 -30.577 1.00 98.19 202 PHE A C 1
ATOM 1607 O O . PHE A 1 202 ? 19.078 -8.658 -31.619 1.00 98.19 202 PHE A O 1
ATOM 1614 N N . GLU A 1 203 ? 20.709 -9.344 -30.255 1.00 96.44 203 GLU A N 1
ATOM 1615 C CA . GLU A 1 203 ? 21.809 -8.812 -31.074 1.00 96.44 203 GLU A CA 1
ATOM 1616 C C . GLU A 1 203 ? 21.946 -9.497 -32.443 1.00 96.44 203 GLU A C 1
ATOM 1618 O O . GLU A 1 203 ? 22.353 -8.861 -33.413 1.00 96.44 203 GLU A O 1
ATOM 1623 N N . ASP A 1 204 ? 21.549 -10.766 -32.549 1.00 95.56 204 ASP A N 1
ATOM 1624 C CA . ASP A 1 204 ? 21.549 -11.529 -33.803 1.00 95.56 204 ASP A CA 1
ATOM 1625 C C . ASP A 1 204 ? 20.351 -11.208 -34.721 1.00 95.56 204 ASP A C 1
ATOM 1627 O O . ASP A 1 204 ? 20.225 -11.776 -35.808 1.00 95.56 204 ASP A O 1
ATOM 1631 N N . GLY A 1 205 ? 19.477 -10.287 -34.297 1.00 94.56 205 GLY A N 1
ATOM 1632 C CA . GLY A 1 205 ? 18.277 -9.875 -35.020 1.00 94.56 205 GLY A CA 1
ATOM 1633 C C . GLY A 1 205 ? 17.062 -10.780 -34.804 1.00 94.56 205 GLY A C 1
ATOM 1634 O O . GLY A 1 205 ? 15.999 -10.490 -35.354 1.00 94.56 205 GLY A O 1
ATOM 1635 N N . THR A 1 206 ? 17.179 -11.849 -34.011 1.00 97.25 206 THR A N 1
ATOM 1636 C CA . THR A 1 206 ? 16.020 -12.649 -33.597 1.00 97.25 206 THR A CA 1
ATOM 1637 C C . THR A 1 206 ? 15.159 -11.886 -32.586 1.00 97.25 206 THR A C 1
ATOM 1639 O O . THR A 1 206 ? 15.578 -10.875 -32.010 1.00 97.25 206 THR A O 1
ATOM 1642 N N . SER A 1 207 ? 13.922 -12.346 -32.383 1.00 97.56 207 SER A N 1
ATOM 1643 C CA . SER A 1 207 ? 12.981 -11.719 -31.455 1.00 97.56 207 SER A CA 1
ATOM 1644 C C . SER A 1 207 ? 12.141 -12.742 -30.705 1.00 97.56 207 SER A C 1
ATOM 1646 O O . SER A 1 207 ? 11.663 -13.705 -31.307 1.00 97.56 207 SER A O 1
ATOM 1648 N N . ALA A 1 208 ? 11.858 -12.458 -29.440 1.00 98.19 208 ALA A N 1
ATOM 1649 C CA . ALA A 1 208 ? 10.976 -13.230 -28.578 1.00 98.19 208 ALA A CA 1
ATOM 1650 C C . ALA A 1 208 ? 9.792 -12.387 -28.090 1.00 98.19 208 ALA A C 1
ATOM 1652 O O . ALA A 1 208 ? 9.902 -11.177 -27.908 1.00 98.19 208 ALA A O 1
ATOM 1653 N N . GLY A 1 209 ? 8.660 -13.039 -27.841 1.00 98.31 209 GLY A N 1
ATOM 1654 C CA . GLY A 1 209 ? 7.575 -12.467 -27.042 1.00 98.31 209 GLY A CA 1
ATOM 1655 C C . GLY A 1 209 ? 7.633 -12.995 -25.611 1.00 98.31 209 GLY A C 1
ATOM 1656 O O . GLY A 1 209 ? 8.412 -13.902 -25.317 1.00 98.31 209 GLY A O 1
ATOM 1657 N N . LEU A 1 210 ? 6.772 -12.486 -24.730 1.00 98.50 210 LEU A N 1
ATOM 1658 C CA . LEU A 1 210 ? 6.558 -13.113 -23.421 1.00 98.50 210 LEU A CA 1
ATOM 1659 C C . LEU A 1 210 ? 6.030 -14.543 -23.599 1.00 98.50 210 LEU A C 1
ATOM 1661 O O . LEU A 1 210 ? 5.160 -14.789 -24.438 1.00 98.50 210 LEU A O 1
ATOM 1665 N N . LEU A 1 211 ? 6.508 -15.469 -22.770 1.00 98.50 211 LEU A N 1
ATOM 1666 C CA . LEU A 1 211 ? 5.998 -16.835 -22.662 1.00 98.50 211 LEU A CA 1
ATOM 1667 C C . LEU A 1 211 ? 4.503 -16.835 -22.325 1.00 98.50 211 LEU A C 1
ATOM 1669 O O . LEU A 1 211 ? 3.750 -17.637 -22.872 1.00 98.50 211 LEU A O 1
ATOM 1673 N N . THR A 1 212 ? 4.073 -15.892 -21.481 1.00 98.19 212 THR A N 1
ATOM 1674 C CA . THR A 1 212 ? 2.663 -15.645 -21.161 1.00 98.19 212 THR A CA 1
ATOM 1675 C C . THR A 1 212 ? 2.245 -14.263 -21.685 1.00 98.19 212 THR A C 1
ATOM 1677 O O . THR A 1 212 ? 2.387 -13.262 -20.979 1.00 98.19 212 THR A O 1
ATOM 1680 N N . PRO A 1 213 ? 1.684 -14.154 -22.908 1.00 97.25 213 PRO A N 1
ATOM 1681 C CA . PRO A 1 213 ? 1.386 -12.860 -23.538 1.00 97.25 213 PRO A CA 1
ATOM 1682 C C . PRO A 1 213 ? 0.410 -11.966 -22.760 1.00 97.25 213 PRO A C 1
ATOM 1684 O O . PRO A 1 213 ? 0.397 -10.746 -22.936 1.00 97.25 213 PRO A O 1
ATOM 1687 N N . SER A 1 214 ? -0.426 -12.547 -21.892 1.00 96.94 214 SER A N 1
ATOM 1688 C CA . SER A 1 214 ? -1.349 -11.784 -21.049 1.00 96.94 214 SER A CA 1
ATOM 1689 C C . SER A 1 214 ? -0.644 -10.954 -19.974 1.00 96.94 214 SER A C 1
ATOM 1691 O O . SER A 1 214 ? -1.265 -10.012 -19.490 1.00 96.94 214 SER A O 1
ATOM 1693 N N . GLN A 1 215 ? 0.618 -11.260 -19.639 1.00 98.31 215 GLN A N 1
ATOM 1694 C CA . GLN A 1 215 ? 1.404 -10.517 -18.649 1.00 98.31 215 GLN A CA 1
ATOM 1695 C C . GLN A 1 215 ? 1.890 -9.157 -19.152 1.00 98.31 215 GLN A C 1
ATOM 1697 O O . GLN A 1 215 ? 2.143 -8.278 -18.337 1.00 98.31 215 GLN A O 1
ATOM 1702 N N . PHE A 1 216 ? 1.988 -8.934 -20.466 1.00 98.50 216 PHE A N 1
ATOM 1703 C CA . PHE A 1 216 ? 2.082 -7.571 -20.993 1.00 98.50 216 PHE A CA 1
ATOM 1704 C C . PHE A 1 216 ? 0.782 -6.858 -20.621 1.00 98.50 216 PHE A C 1
ATOM 1706 O O . PHE A 1 216 ? -0.277 -7.426 -20.853 1.00 98.50 216 PHE A O 1
ATOM 1713 N N . ALA A 1 217 ? 0.821 -5.675 -20.019 1.00 98.00 217 ALA A N 1
ATOM 1714 C CA . ALA A 1 217 ? -0.372 -4.934 -19.600 1.00 98.00 217 ALA A CA 1
ATOM 1715 C C . ALA A 1 217 ? -0.554 -3.646 -20.409 1.00 98.00 217 ALA A C 1
ATOM 1717 O O . ALA A 1 217 ? -1.681 -3.290 -20.749 1.00 98.00 217 ALA A O 1
ATOM 1718 N N . GLY A 1 218 ? 0.548 -2.990 -20.764 1.00 98.12 218 GLY A N 1
ATOM 1719 C CA . GLY A 1 218 ? 0.525 -1.722 -21.476 1.00 98.12 218 GLY A CA 1
ATOM 1720 C C . GLY A 1 218 ? 1.917 -1.129 -21.645 1.00 98.12 218 GLY A C 1
ATOM 1721 O O . GLY A 1 218 ? 2.925 -1.797 -21.422 1.00 98.12 218 GLY A O 1
ATOM 1722 N N . TYR A 1 219 ? 1.979 0.131 -22.046 1.00 98.50 219 TYR A N 1
ATOM 1723 C CA . TYR A 1 219 ? 3.221 0.833 -22.346 1.00 98.50 219 TYR A CA 1
ATOM 1724 C C . TYR A 1 219 ? 3.044 2.347 -22.290 1.00 98.50 219 TYR A C 1
ATOM 1726 O O . TYR A 1 219 ? 1.924 2.848 -22.235 1.00 98.50 219 TYR A O 1
ATOM 1734 N N . SER A 1 220 ? 4.150 3.077 -22.378 1.00 97.81 220 SER A N 1
ATOM 1735 C CA . SER A 1 220 ? 4.145 4.513 -22.662 1.00 97.81 220 SER A CA 1
ATOM 1736 C C . SER A 1 220 ? 5.115 4.838 -23.796 1.00 97.81 220 SER A C 1
ATOM 1738 O O . SER A 1 220 ? 6.091 4.120 -24.016 1.00 97.81 220 SER A O 1
ATOM 1740 N N . GLY A 1 221 ? 4.865 5.939 -24.506 1.00 96.06 221 GLY A N 1
ATOM 1741 C CA . GLY A 1 221 ? 5.702 6.387 -25.623 1.00 96.06 221 GLY A CA 1
ATOM 1742 C C . GLY A 1 221 ? 5.341 5.738 -26.963 1.00 96.06 221 GLY A C 1
ATOM 1743 O O . GLY A 1 221 ? 4.210 5.304 -27.169 1.00 96.06 221 GLY A O 1
ATOM 1744 N N . ASP A 1 222 ? 6.295 5.725 -27.895 1.00 95.25 222 ASP A N 1
ATOM 1745 C CA . ASP A 1 222 ? 6.103 5.177 -29.244 1.00 95.25 222 ASP A CA 1
ATOM 1746 C C . ASP A 1 222 ? 6.158 3.644 -29.237 1.00 95.25 222 ASP A C 1
ATOM 1748 O O . ASP A 1 222 ? 6.992 3.053 -28.560 1.00 95.25 222 ASP A O 1
ATOM 1752 N N . ILE A 1 223 ? 5.321 2.976 -30.029 1.00 96.00 223 ILE A N 1
ATOM 1753 C CA . ILE A 1 223 ? 5.284 1.505 -30.081 1.00 96.00 223 ILE A CA 1
ATOM 1754 C C . ILE A 1 223 ? 6.591 0.873 -30.588 1.00 96.00 223 ILE A C 1
ATOM 1756 O O . ILE A 1 223 ? 6.910 -0.253 -30.214 1.00 96.00 223 ILE A O 1
ATOM 1760 N N . ASN A 1 224 ? 7.371 1.576 -31.411 1.00 96.19 224 ASN A N 1
ATOM 1761 C CA . ASN A 1 224 ? 8.639 1.073 -31.948 1.00 96.19 224 ASN A CA 1
ATOM 1762 C C . ASN A 1 224 ? 9.820 1.336 -31.005 1.00 96.19 224 ASN A C 1
ATOM 1764 O O . ASN A 1 224 ? 10.889 0.759 -31.184 1.00 96.19 224 ASN A O 1
ATOM 1768 N N . ALA A 1 225 ? 9.643 2.230 -30.034 1.00 95.94 225 ALA A N 1
ATOM 1769 C CA . ALA A 1 225 ? 10.643 2.589 -29.037 1.00 95.94 225 ALA A CA 1
ATOM 1770 C C . ALA A 1 225 ? 9.933 3.093 -27.763 1.00 95.94 225 ALA A C 1
ATOM 1772 O O . ALA A 1 225 ? 9.953 4.298 -27.483 1.00 95.94 225 ALA A O 1
ATOM 1773 N N . PRO A 1 226 ? 9.262 2.199 -27.013 1.00 97.62 226 PRO A N 1
ATOM 1774 C CA . PRO A 1 226 ? 8.477 2.591 -25.854 1.00 97.62 226 PRO A CA 1
ATOM 1775 C C . PRO A 1 226 ? 9.390 3.177 -24.779 1.00 97.62 226 PRO A C 1
ATOM 1777 O O . PRO A 1 226 ? 10.486 2.674 -24.533 1.00 97.62 226 PRO A O 1
ATOM 1780 N N . SER A 1 227 ? 8.928 4.236 -24.115 1.00 98.00 227 SER A N 1
ATOM 1781 C CA . SER A 1 227 ? 9.620 4.815 -22.957 1.00 98.00 227 SER A CA 1
ATOM 1782 C C . SER A 1 227 ? 9.397 3.988 -21.692 1.00 98.00 227 SER A C 1
ATOM 1784 O O . SER A 1 227 ? 10.167 4.083 -20.738 1.00 98.00 227 SER A O 1
ATOM 1786 N N . SER A 1 228 ? 8.336 3.180 -21.662 1.00 97.75 228 SER A N 1
ATOM 1787 C CA . SER A 1 228 ? 8.162 2.150 -20.645 1.00 97.75 228 SER A CA 1
ATOM 1788 C C . SER A 1 228 ? 7.301 0.991 -21.131 1.00 97.75 228 SER A C 1
ATOM 1790 O O . SER A 1 228 ? 6.437 1.156 -21.994 1.00 97.75 228 SER A O 1
ATOM 1792 N N . VAL A 1 229 ? 7.540 -0.186 -20.557 1.00 98.56 229 VAL A N 1
ATOM 1793 C CA . VAL A 1 229 ? 6.739 -1.398 -20.758 1.00 98.56 229 VAL A CA 1
ATOM 1794 C C . VAL A 1 229 ? 6.140 -1.793 -19.417 1.00 98.56 229 VAL A C 1
ATOM 1796 O O . VAL A 1 229 ? 6.858 -1.932 -18.431 1.00 98.56 229 VAL A O 1
ATOM 1799 N N . LEU A 1 230 ? 4.824 -1.963 -19.373 1.00 98.69 230 LEU A N 1
ATOM 1800 C CA . LEU A 1 230 ? 4.088 -2.334 -18.175 1.00 98.69 230 LEU A CA 1
ATOM 1801 C C . LEU A 1 230 ? 3.740 -3.820 -18.225 1.00 98.69 230 LEU A C 1
ATOM 1803 O O . LEU A 1 230 ? 3.100 -4.295 -19.167 1.00 98.69 230 LEU A O 1
ATOM 1807 N N . PHE A 1 231 ? 4.115 -4.533 -17.173 1.00 98.69 231 PHE A N 1
ATOM 1808 C CA . PHE A 1 231 ? 3.776 -5.925 -16.940 1.00 98.69 231 PHE A CA 1
ATOM 1809 C C . PHE A 1 231 ? 2.782 -6.071 -15.789 1.00 98.69 231 PHE A C 1
ATOM 1811 O O . PHE A 1 231 ? 2.682 -5.194 -14.929 1.00 98.69 231 PHE A O 1
ATOM 1818 N N . LYS A 1 232 ? 2.075 -7.203 -15.749 1.00 98.31 232 LYS A N 1
ATOM 1819 C CA . LYS A 1 232 ? 1.188 -7.590 -14.651 1.00 98.31 232 LYS A CA 1
ATOM 1820 C C . LYS A 1 232 ? 1.308 -9.078 -14.340 1.00 98.31 232 LYS A C 1
ATOM 1822 O O . LYS A 1 232 ? 1.161 -9.912 -15.231 1.00 98.31 232 LYS A O 1
ATOM 1827 N N . ASN A 1 233 ? 1.508 -9.408 -13.067 1.00 97.94 233 ASN A N 1
ATOM 1828 C CA . ASN A 1 233 ? 1.505 -10.778 -12.559 1.00 97.94 233 ASN A CA 1
ATOM 1829 C C . ASN A 1 233 ? 0.822 -10.827 -11.186 1.00 97.94 233 ASN A C 1
ATOM 1831 O O . ASN A 1 233 ? 1.061 -9.964 -10.349 1.00 97.94 233 ASN A O 1
ATOM 1835 N N . ASN A 1 234 ? -0.049 -11.813 -10.951 1.00 95.44 234 ASN A N 1
ATOM 1836 C CA . ASN A 1 234 ? -0.777 -11.989 -9.681 1.00 95.44 234 ASN A CA 1
ATOM 1837 C C . ASN A 1 234 ? -1.490 -10.724 -9.154 1.00 95.44 234 ASN A C 1
ATOM 1839 O O . ASN A 1 234 ? -1.619 -10.518 -7.952 1.00 95.44 234 ASN A O 1
ATOM 1843 N N . GLY A 1 235 ? -1.966 -9.865 -10.061 1.00 95.94 235 GLY A N 1
ATOM 1844 C CA . GLY A 1 235 ? -2.660 -8.622 -9.711 1.00 95.94 235 GLY A CA 1
ATOM 1845 C C . GLY A 1 235 ? -1.755 -7.403 -9.515 1.00 95.94 235 GLY A C 1
ATOM 1846 O O . GLY A 1 235 ? -2.275 -6.296 -9.612 1.00 95.94 235 GLY A O 1
ATOM 1847 N N . LEU A 1 236 ? -0.442 -7.590 -9.347 1.00 98.06 236 LEU A N 1
ATOM 1848 C CA . LEU A 1 236 ? 0.549 -6.522 -9.191 1.00 98.06 236 LEU A CA 1
ATOM 1849 C C . LEU A 1 236 ? 1.226 -6.175 -10.516 1.00 98.06 236 LEU A C 1
ATOM 1851 O O . LEU A 1 236 ? 1.369 -7.027 -11.400 1.00 98.06 236 LEU A O 1
ATOM 1855 N N . HIS A 1 237 ? 1.666 -4.927 -10.635 1.00 98.62 237 HIS A N 1
ATOM 1856 C CA . HIS A 1 237 ? 2.325 -4.417 -11.830 1.00 98.62 237 HIS A CA 1
ATOM 1857 C C . HIS A 1 237 ? 3.836 -4.210 -11.649 1.00 98.62 237 HIS A C 1
ATOM 1859 O O . HIS A 1 237 ? 4.329 -3.914 -10.561 1.00 98.62 237 HIS A O 1
ATOM 1865 N N . ALA A 1 238 ? 4.568 -4.315 -12.757 1.00 98.69 238 ALA A N 1
ATOM 1866 C CA . ALA A 1 238 ? 5.969 -3.919 -12.855 1.00 98.69 238 ALA A CA 1
ATOM 1867 C C . ALA A 1 238 ? 6.167 -3.068 -14.113 1.00 98.69 238 ALA A C 1
ATOM 1869 O O . ALA A 1 238 ? 5.753 -3.458 -15.201 1.00 98.69 238 ALA A O 1
ATOM 1870 N N . GLU A 1 239 ? 6.786 -1.903 -13.976 1.00 98.62 239 GLU A N 1
ATOM 1871 C CA . GLU A 1 239 ? 7.085 -0.992 -15.076 1.00 98.62 239 GLU A CA 1
ATOM 1872 C C . GLU A 1 239 ? 8.581 -1.024 -15.381 1.00 98.62 239 GLU A C 1
ATOM 1874 O O . GLU A 1 239 ? 9.417 -0.629 -14.570 1.00 98.62 239 GLU A O 1
ATOM 1879 N N . LEU A 1 240 ? 8.913 -1.448 -16.590 1.00 98.56 240 LEU A N 1
ATOM 1880 C CA . LEU A 1 240 ? 10.251 -1.384 -17.146 1.00 98.56 240 LEU A CA 1
ATOM 1881 C C . LEU A 1 240 ? 10.473 -0.002 -17.754 1.00 98.56 240 LEU A C 1
ATOM 1883 O O . LEU A 1 240 ? 9.868 0.315 -18.778 1.00 98.56 240 LEU A O 1
ATOM 1887 N N . GLN A 1 241 ? 11.317 0.823 -17.141 1.00 98.50 241 GLN A N 1
ATOM 1888 C CA . GLN A 1 241 ? 11.597 2.168 -17.635 1.00 98.50 241 GLN A CA 1
ATOM 1889 C C . GLN A 1 241 ? 12.750 2.136 -18.632 1.00 98.50 241 GLN A C 1
ATOM 1891 O O . GLN A 1 241 ? 13.843 1.661 -18.322 1.00 98.50 241 GLN A O 1
ATOM 1896 N N . ILE A 1 242 ? 12.510 2.655 -19.835 1.00 98.50 242 ILE A N 1
ATOM 1897 C CA . ILE A 1 242 ? 13.469 2.638 -20.939 1.00 98.50 242 ILE A CA 1
ATOM 1898 C C . ILE A 1 242 ? 13.834 4.080 -21.278 1.00 98.50 242 ILE A C 1
ATOM 1900 O O . ILE A 1 242 ? 13.034 4.850 -21.807 1.00 98.50 242 ILE A O 1
ATOM 1904 N N . ASN A 1 243 ? 15.075 4.447 -20.980 1.00 97.50 243 ASN A N 1
ATOM 1905 C CA . ASN A 1 243 ? 15.624 5.758 -21.274 1.00 97.50 243 ASN A CA 1
ATOM 1906 C C . ASN A 1 243 ? 17.111 5.644 -21.626 1.00 97.50 243 ASN A C 1
ATOM 1908 O O . ASN A 1 243 ? 17.984 5.670 -20.761 1.00 97.50 243 ASN A O 1
ATOM 1912 N N . ARG A 1 244 ? 17.422 5.599 -22.925 1.00 96.31 244 ARG A N 1
ATOM 1913 C CA . ARG A 1 244 ? 18.811 5.533 -23.423 1.00 96.31 244 ARG A CA 1
ATOM 1914 C C . ARG A 1 244 ? 19.644 6.787 -23.130 1.00 96.31 244 ARG A C 1
ATOM 1916 O O . ARG A 1 244 ? 20.860 6.742 -23.270 1.00 96.31 244 ARG A O 1
ATOM 1923 N N . ALA A 1 245 ? 19.015 7.896 -22.743 1.00 96.38 245 ALA A N 1
ATOM 1924 C CA . ALA A 1 245 ? 19.706 9.097 -22.273 1.00 96.38 245 ALA A CA 1
ATOM 1925 C C . ALA A 1 245 ? 19.794 9.167 -20.734 1.00 96.38 245 ALA A C 1
ATOM 1927 O O . ALA A 1 245 ? 20.389 10.102 -20.197 1.00 96.38 245 ALA A O 1
ATOM 1928 N N . GLY A 1 246 ? 19.193 8.198 -20.036 1.00 93.38 246 GLY A N 1
ATOM 1929 C CA . GLY A 1 246 ? 19.147 8.104 -18.582 1.00 93.38 246 GLY A CA 1
ATOM 1930 C C . GLY A 1 246 ? 20.501 7.788 -17.960 1.00 93.38 246 GLY A C 1
ATOM 1931 O O . GLY A 1 246 ? 21.470 7.441 -18.642 1.00 93.38 246 GLY A O 1
ATOM 1932 N N . THR A 1 247 ? 20.582 7.933 -16.640 1.00 89.94 247 THR A N 1
ATOM 1933 C CA . THR A 1 247 ? 21.833 7.747 -15.893 1.00 89.94 247 THR A CA 1
ATOM 1934 C C . THR A 1 247 ? 22.348 6.317 -16.016 1.00 89.94 247 THR A C 1
ATOM 1936 O O . THR A 1 247 ? 23.550 6.130 -16.219 1.00 89.94 247 THR A O 1
ATOM 1939 N N . ILE A 1 248 ? 21.445 5.337 -15.930 1.00 93.88 248 ILE A N 1
ATOM 1940 C CA . ILE A 1 248 ? 21.756 3.911 -16.027 1.00 93.88 248 ILE A CA 1
ATOM 1941 C C . ILE A 1 248 ? 21.509 3.421 -17.454 1.00 93.88 248 ILE A C 1
ATOM 1943 O O . ILE A 1 248 ? 22.377 2.778 -18.043 1.00 93.88 248 ILE A O 1
ATOM 1947 N N . GLY A 1 249 ? 20.386 3.815 -18.060 1.00 95.00 249 GLY A N 1
ATOM 1948 C CA . GLY A 1 249 ? 19.954 3.331 -19.369 1.00 95.00 249 GLY A CA 1
ATOM 1949 C C . GLY A 1 249 ? 20.924 3.639 -20.510 1.00 95.00 249 GLY A C 1
ATOM 1950 O O . GLY A 1 249 ? 21.015 2.862 -21.456 1.00 95.00 249 GLY A O 1
ATOM 1951 N N . LYS A 1 250 ? 21.741 4.696 -20.415 1.00 94.88 250 LYS A N 1
ATOM 1952 C CA . LYS A 1 250 ? 22.805 4.969 -21.405 1.00 94.88 250 LYS A CA 1
ATOM 1953 C C . LYS A 1 250 ? 23.910 3.904 -21.457 1.00 94.88 250 LYS A C 1
ATOM 1955 O O . LYS A 1 250 ? 24.667 3.857 -22.424 1.00 94.88 250 LYS A O 1
ATOM 1960 N N . HIS A 1 251 ? 24.032 3.090 -20.410 1.00 92.12 251 HIS A N 1
ATOM 1961 C CA . HIS A 1 251 ? 25.003 2.002 -20.299 1.00 92.12 251 HIS A CA 1
ATOM 1962 C C . HIS A 1 251 ? 24.357 0.614 -20.442 1.00 92.12 251 HIS A C 1
ATOM 1964 O O . HIS A 1 251 ? 25.072 -0.385 -20.485 1.00 92.12 251 HIS A O 1
ATOM 1970 N N . ASP A 1 252 ? 23.027 0.542 -20.534 1.00 95.62 252 ASP A N 1
ATOM 1971 C CA . ASP A 1 252 ? 22.270 -0.698 -20.690 1.00 95.62 252 ASP A CA 1
ATOM 1972 C C . ASP A 1 252 ? 22.004 -1.000 -22.177 1.00 95.62 252 ASP A C 1
ATOM 1974 O O . ASP A 1 252 ? 21.616 -0.121 -22.949 1.00 95.62 252 ASP A O 1
ATOM 1978 N N . ARG A 1 253 ? 22.171 -2.265 -22.592 1.00 94.62 253 ARG A N 1
ATOM 1979 C CA . ARG A 1 253 ? 21.997 -2.700 -23.997 1.00 94.62 253 ARG A CA 1
ATOM 1980 C C . ARG A 1 253 ? 20.599 -2.369 -24.539 1.00 94.62 253 ARG A C 1
ATOM 1982 O O . ARG A 1 253 ? 20.474 -1.860 -25.657 1.00 94.62 253 ARG A O 1
ATOM 1989 N N . ALA A 1 254 ? 19.564 -2.595 -23.731 1.00 96.88 254 ALA A N 1
ATOM 1990 C CA . ALA A 1 254 ? 18.170 -2.295 -24.057 1.00 96.88 254 ALA A CA 1
ATOM 1991 C C . ALA A 1 254 ? 17.739 -0.869 -23.688 1.00 96.88 254 ALA A C 1
ATOM 1993 O O . ALA A 1 254 ? 16.615 -0.480 -23.998 1.00 96.88 254 ALA A O 1
ATOM 1994 N N . GLY A 1 255 ? 18.615 -0.071 -23.076 1.00 97.31 255 GLY A N 1
ATOM 1995 C CA . GLY A 1 255 ? 18.276 1.268 -22.612 1.00 97.31 255 GLY A CA 1
ATOM 1996 C C . GLY A 1 255 ? 17.515 1.298 -21.290 1.00 97.31 255 GLY A C 1
ATOM 1997 O O . GLY A 1 255 ? 16.858 2.298 -21.017 1.00 97.31 255 GLY A O 1
ATOM 1998 N N . ILE A 1 256 ? 17.546 0.223 -20.500 1.00 98.00 256 ILE A N 1
ATOM 1999 C CA . ILE A 1 256 ? 16.777 0.135 -19.253 1.00 98.00 256 ILE A CA 1
ATOM 2000 C C . ILE A 1 256 ? 17.407 1.002 -18.177 1.00 98.00 256 ILE A C 1
ATOM 2002 O O . ILE A 1 256 ? 18.557 0.798 -17.796 1.00 98.00 256 ILE A O 1
ATOM 2006 N N . ASP A 1 257 ? 16.625 1.957 -17.689 1.00 97.56 257 ASP A N 1
ATOM 2007 C CA . ASP A 1 257 ? 17.051 2.906 -16.666 1.00 97.56 257 ASP A CA 1
ATOM 2008 C C . ASP A 1 257 ? 16.626 2.448 -15.263 1.00 97.56 257 ASP A C 1
ATOM 2010 O O . ASP A 1 257 ? 17.366 2.670 -14.310 1.00 97.56 257 ASP A O 1
ATOM 2014 N N . ASP A 1 258 ? 15.478 1.764 -15.143 1.00 98.38 258 ASP A N 1
ATOM 2015 C CA . ASP A 1 258 ? 14.960 1.219 -13.879 1.00 98.38 258 ASP A CA 1
ATOM 2016 C C . ASP A 1 258 ? 13.867 0.150 -14.107 1.00 98.38 258 ASP A C 1
ATOM 2018 O O . ASP A 1 258 ? 13.279 0.048 -15.188 1.00 98.38 258 ASP A O 1
ATOM 2022 N N . VAL A 1 259 ? 13.549 -0.607 -13.056 1.00 98.50 259 VAL A N 1
ATOM 2023 C CA . VAL A 1 259 ? 12.334 -1.421 -12.932 1.00 98.50 259 VAL A CA 1
ATOM 2024 C C . VAL A 1 259 ? 11.537 -0.906 -11.736 1.00 98.50 259 VAL A C 1
ATOM 2026 O O . VAL A 1 259 ? 11.953 -1.072 -10.590 1.00 98.50 259 VAL A O 1
ATOM 2029 N N . ARG A 1 260 ? 10.371 -0.301 -11.972 1.00 98.38 260 ARG A N 1
ATOM 2030 C CA . ARG A 1 260 ? 9.477 0.134 -10.892 1.00 98.38 260 ARG A CA 1
ATOM 2031 C C . ARG A 1 260 ? 8.481 -0.959 -10.544 1.00 98.38 260 ARG A C 1
ATOM 2033 O O . ARG A 1 260 ? 7.831 -1.507 -11.427 1.00 98.38 260 ARG A O 1
ATOM 2040 N N . ILE A 1 261 ? 8.326 -1.237 -9.259 1.00 98.25 261 ILE A N 1
ATOM 2041 C CA . ILE A 1 261 ? 7.461 -2.300 -8.746 1.00 98.25 261 ILE A CA 1
ATOM 2042 C C . ILE A 1 261 ? 6.279 -1.678 -8.012 1.00 98.25 261 ILE A C 1
ATOM 2044 O O . ILE A 1 261 ? 6.465 -0.831 -7.130 1.00 98.25 261 ILE A O 1
ATOM 2048 N N . GLU A 1 262 ? 5.070 -2.114 -8.365 1.00 98.44 262 GLU A N 1
ATOM 2049 C CA . GLU A 1 262 ? 3.892 -1.879 -7.539 1.00 98.44 262 GLU A CA 1
ATOM 2050 C C . GLU A 1 262 ? 4.015 -2.730 -6.265 1.00 98.44 262 GLU A C 1
ATOM 2052 O O . GLU A 1 262 ? 4.112 -3.954 -6.341 1.00 98.44 262 GLU A O 1
ATOM 2057 N N . SER A 1 263 ? 4.075 -2.092 -5.095 1.00 96.38 263 SER A N 1
ATOM 2058 C CA . SER A 1 263 ? 4.393 -2.758 -3.827 1.00 96.38 263 SER A CA 1
ATOM 2059 C C . SER A 1 263 ? 3.403 -2.423 -2.714 1.00 96.38 263 SER A C 1
ATOM 2061 O O . SER A 1 263 ? 2.478 -3.200 -2.500 1.00 96.38 263 SER A O 1
ATOM 2063 N N . ALA A 1 264 ? 3.561 -1.302 -2.004 1.00 97.06 264 ALA A N 1
ATOM 2064 C CA . ALA A 1 264 ? 2.692 -0.926 -0.886 1.00 97.06 264 ALA A CA 1
ATOM 2065 C C . ALA A 1 264 ? 1.290 -0.502 -1.368 1.00 97.06 264 ALA A C 1
ATOM 2067 O O . ALA A 1 264 ? 0.961 0.681 -1.411 1.00 97.06 264 ALA A O 1
ATOM 2068 N N . ILE A 1 265 ? 0.466 -1.478 -1.760 1.00 97.00 265 ILE A N 1
ATOM 2069 C CA . ILE A 1 265 ? -0.892 -1.272 -2.287 1.00 97.00 265 ILE A CA 1
ATOM 2070 C C . ILE A 1 265 ? -1.864 -0.761 -1.219 1.00 97.00 265 ILE A C 1
ATOM 2072 O O . ILE A 1 265 ? -2.888 -0.169 -1.553 1.00 97.00 265 ILE A O 1
ATOM 2076 N N . THR A 1 266 ? -1.534 -0.963 0.059 1.00 98.25 266 THR A N 1
ATOM 2077 C CA . THR A 1 266 ? -2.241 -0.371 1.197 1.00 98.25 266 THR A CA 1
ATOM 2078 C C . THR A 1 266 ? -1.249 0.169 2.228 1.00 98.25 266 THR A C 1
ATOM 2080 O O . THR A 1 266 ? -0.109 -0.288 2.335 1.00 98.25 266 THR A O 1
ATOM 2083 N N . THR A 1 267 ? -1.677 1.174 2.988 1.00 98.38 267 THR A N 1
ATOM 2084 C CA . THR A 1 267 ? -0.926 1.743 4.112 1.00 98.38 267 THR A CA 1
ATOM 2085 C C . THR A 1 267 ? -1.893 2.034 5.250 1.00 98.38 267 THR A C 1
ATOM 2087 O O . THR A 1 267 ? -2.914 2.685 5.036 1.00 98.38 267 THR A O 1
ATOM 2090 N N . ILE A 1 268 ? -1.547 1.596 6.456 1.00 98.56 268 ILE A N 1
ATOM 2091 C CA . ILE A 1 268 ? -2.181 2.019 7.700 1.00 98.56 268 ILE A CA 1
ATOM 2092 C C . ILE A 1 268 ? -1.485 3.298 8.159 1.00 98.56 268 ILE A C 1
ATOM 2094 O O . ILE A 1 268 ? -0.281 3.309 8.415 1.00 98.56 268 ILE A O 1
ATOM 2098 N N . VAL A 1 269 ? -2.248 4.384 8.242 1.00 98.25 269 VAL A N 1
ATOM 2099 C CA . VAL A 1 269 ? -1.791 5.645 8.828 1.00 98.25 269 VAL A CA 1
ATOM 2100 C C . VAL A 1 269 ? -2.194 5.633 10.291 1.00 98.25 269 VAL A C 1
ATOM 2102 O O . VAL A 1 269 ? -3.371 5.741 10.624 1.00 98.25 269 VAL A O 1
ATOM 2105 N N . ASP A 1 270 ? -1.203 5.417 11.137 1.00 98.25 270 ASP A N 1
ATOM 2106 C CA . ASP A 1 270 ? -1.376 4.986 12.510 1.00 98.25 270 ASP A CA 1
ATOM 2107 C C . ASP A 1 270 ? -1.483 6.169 13.481 1.00 98.25 270 ASP A C 1
ATOM 2109 O O . ASP A 1 270 ? -0.749 7.153 13.370 1.00 98.25 270 ASP A O 1
ATOM 2113 N N . PHE A 1 271 ? -2.412 6.048 14.427 1.00 97.94 271 PHE A N 1
ATOM 2114 C CA . PHE A 1 271 ? -2.702 6.994 15.509 1.00 97.94 271 PHE A CA 1
ATOM 2115 C C . PHE A 1 271 ? -2.462 6.377 16.899 1.00 97.94 271 PHE A C 1
ATOM 2117 O O . PHE A 1 271 ? -2.763 7.033 17.900 1.00 97.94 271 PHE A O 1
ATOM 2124 N N . GLU A 1 272 ? -1.996 5.129 16.949 1.00 95.94 272 GLU A N 1
ATOM 2125 C CA . GLU A 1 272 ? -1.892 4.302 18.146 1.00 95.94 272 GLU A CA 1
ATOM 2126 C C . GLU A 1 272 ? -0.416 4.081 18.516 1.00 95.94 272 GLU A C 1
ATOM 2128 O O . GLU A 1 272 ? 0.231 5.001 19.014 1.00 95.94 272 GLU A O 1
ATOM 2133 N N . ASP A 1 273 ? 0.133 2.895 18.258 1.00 94.06 273 ASP A N 1
ATOM 2134 C CA . ASP A 1 273 ? 1.380 2.426 18.870 1.00 94.06 273 ASP A CA 1
ATOM 2135 C C . ASP A 1 273 ? 2.639 3.117 18.332 1.00 94.06 273 ASP A C 1
ATOM 2137 O O . ASP A 1 273 ? 3.659 3.188 19.023 1.00 94.06 273 ASP A O 1
ATOM 2141 N N . SER A 1 274 ? 2.605 3.632 17.101 1.00 92.38 274 SER A N 1
ATOM 2142 C CA . SER A 1 274 ? 3.758 4.328 16.513 1.00 92.38 274 SER A CA 1
ATOM 2143 C C . SER A 1 274 ? 3.798 5.832 16.807 1.00 92.38 274 SER A C 1
ATOM 2145 O O . SER A 1 274 ? 4.728 6.511 16.362 1.00 92.38 274 SER A O 1
ATOM 2147 N N . VAL A 1 275 ? 2.830 6.360 17.566 1.00 94.00 275 VAL A N 1
ATOM 2148 C CA . VAL A 1 275 ? 2.652 7.795 17.824 1.00 94.00 275 VAL A CA 1
ATOM 2149 C C . VAL A 1 275 ? 2.634 8.086 19.325 1.00 94.00 275 VAL A C 1
ATOM 2151 O O . VAL A 1 275 ? 2.073 7.346 20.122 1.00 94.00 275 VAL A O 1
ATOM 2154 N N . SER A 1 276 ? 3.201 9.227 19.722 1.00 93.56 276 SER A N 1
ATOM 2155 C CA . SER A 1 276 ? 3.007 9.787 21.064 1.00 93.56 276 SER A CA 1
ATOM 2156 C C . SER A 1 276 ? 2.084 10.997 20.965 1.00 93.56 276 SER A C 1
ATOM 2158 O O . SER A 1 276 ? 2.535 12.074 20.579 1.00 93.56 276 SER A O 1
ATOM 2160 N N . ALA A 1 277 ? 0.801 10.819 21.296 1.00 95.75 277 ALA A N 1
ATOM 2161 C CA . ALA A 1 277 ? -0.184 11.899 21.290 1.00 95.75 277 ALA A CA 1
ATOM 2162 C C . ALA A 1 277 ? -1.046 11.898 22.555 1.00 95.75 277 ALA A C 1
ATOM 2164 O O . ALA A 1 277 ? -2.011 11.138 22.654 1.00 95.75 277 ALA A O 1
ATOM 2165 N N . VAL A 1 278 ? -0.690 12.755 23.514 1.00 96.75 278 VAL A N 1
ATOM 2166 C CA . VAL A 1 278 ? -1.255 12.723 24.879 1.00 96.75 278 VAL A CA 1
ATOM 2167 C C . VAL A 1 278 ? -2.157 13.911 25.212 1.00 96.75 278 VAL A C 1
ATOM 2169 O O . VAL A 1 278 ? -2.858 13.877 26.221 1.00 96.75 278 VAL A O 1
ATOM 2172 N N . ASP A 1 279 ? -2.174 14.942 24.369 1.00 96.50 279 ASP A N 1
ATOM 2173 C CA . ASP A 1 279 ? -2.973 16.151 24.557 1.00 96.50 279 ASP A CA 1
ATOM 2174 C C . ASP A 1 279 ? -3.597 16.659 23.243 1.00 96.50 279 ASP A C 1
ATOM 2176 O O . ASP A 1 279 ? -3.454 16.060 22.174 1.00 96.50 279 ASP A O 1
ATOM 2180 N N . ALA A 1 280 ? -4.346 17.761 23.327 1.00 96.19 280 ALA A N 1
ATOM 2181 C CA . ALA A 1 280 ? -5.025 18.341 22.174 1.00 96.19 280 ALA A CA 1
ATOM 2182 C C . ALA A 1 280 ? -4.053 18.805 21.076 1.00 96.19 280 ALA A C 1
ATOM 2184 O O . ALA A 1 280 ? -4.374 18.650 19.896 1.00 96.19 280 ALA A O 1
ATOM 2185 N N . GLU A 1 281 ? -2.866 19.306 21.432 1.00 96.75 281 GLU A N 1
ATOM 2186 C CA . GLU A 1 281 ? -1.874 19.786 20.467 1.00 96.75 281 GLU A CA 1
ATOM 2187 C C . GLU A 1 281 ? -1.361 18.634 19.603 1.00 96.75 281 GLU A C 1
ATOM 2189 O O . GLU A 1 281 ? -1.355 18.719 18.366 1.00 96.75 281 GLU A O 1
ATOM 2194 N N . ASP A 1 282 ? -1.006 17.521 20.241 1.00 97.31 282 ASP A N 1
ATOM 2195 C CA . ASP A 1 282 ? -0.567 16.325 19.538 1.00 97.31 282 ASP A CA 1
ATOM 2196 C C . ASP A 1 282 ? -1.668 15.741 18.647 1.00 97.31 282 ASP A C 1
ATOM 2198 O O . ASP A 1 282 ? -1.429 15.413 17.477 1.00 97.31 282 ASP A O 1
ATOM 2202 N N . LYS A 1 283 ? -2.898 15.641 19.169 1.00 97.62 283 LYS A N 1
ATOM 2203 C CA . LYS A 1 283 ? -4.034 15.086 18.420 1.00 97.62 283 LYS A CA 1
ATOM 2204 C C . LYS A 1 283 ? -4.389 15.969 17.226 1.00 97.62 283 LYS A C 1
ATOM 2206 O O . LYS A 1 283 ? -4.581 15.449 16.130 1.00 97.62 283 LYS A O 1
ATOM 2211 N N . VAL A 1 284 ? -4.401 17.294 17.382 1.00 98.06 284 VAL A N 1
ATOM 2212 C CA . VAL A 1 284 ? -4.645 18.239 16.280 1.00 98.06 284 VAL A CA 1
ATOM 2213 C C . VAL A 1 284 ? -3.544 18.150 15.217 1.00 98.06 284 VAL A C 1
ATOM 2215 O O . VAL A 1 284 ? -3.849 18.180 14.023 1.00 98.06 284 VAL A O 1
ATOM 2218 N N . ARG A 1 285 ? -2.270 17.981 15.601 1.00 96.75 285 ARG A N 1
ATOM 2219 C CA . ARG A 1 285 ? -1.169 17.743 14.647 1.00 96.75 285 ARG A CA 1
ATOM 2220 C C . ARG A 1 285 ? -1.401 16.471 13.826 1.00 96.75 285 ARG A C 1
ATOM 2222 O O . ARG A 1 285 ? -1.314 16.515 12.597 1.00 96.75 285 ARG A O 1
ATOM 2229 N N . ALA A 1 286 ? -1.744 15.372 14.492 1.00 97.81 286 ALA A N 1
ATOM 2230 C CA . ALA A 1 286 ? -2.076 14.099 13.860 1.00 97.81 286 ALA A CA 1
ATOM 2231 C C . ALA A 1 286 ? -3.286 14.222 12.908 1.00 97.81 286 ALA A C 1
ATOM 2233 O O . ALA A 1 286 ? -3.204 13.864 11.730 1.00 97.81 286 ALA A O 1
ATOM 2234 N N . TYR A 1 287 ? -4.389 14.820 13.370 1.00 98.25 287 TYR A N 1
ATOM 2235 C CA . TYR A 1 287 ? -5.592 15.024 12.558 1.00 98.25 287 TYR A CA 1
ATOM 2236 C C . TYR A 1 287 ? -5.352 15.924 11.347 1.00 98.25 287 TYR A C 1
ATOM 2238 O O . TYR A 1 287 ? -5.909 15.665 10.282 1.00 98.25 287 TYR A O 1
ATOM 2246 N N . ARG A 1 288 ? -4.500 16.947 11.460 1.00 97.69 288 ARG A N 1
ATOM 2247 C CA . ARG A 1 288 ? -4.167 17.824 10.331 1.00 97.69 288 ARG A CA 1
ATOM 2248 C C . ARG A 1 288 ? -3.384 17.091 9.242 1.00 97.69 288 ARG A C 1
ATOM 2250 O O . ARG A 1 288 ? -3.654 17.303 8.059 1.00 97.69 288 ARG A O 1
ATOM 2257 N N . ASN A 1 289 ? -2.465 16.196 9.613 1.00 97.81 289 ASN A N 1
ATOM 2258 C CA . ASN A 1 289 ? -1.762 15.356 8.639 1.00 97.81 289 ASN A CA 1
ATOM 2259 C C . ASN A 1 289 ? -2.734 14.409 7.922 1.00 97.81 289 ASN A C 1
ATOM 2261 O O . ASN A 1 289 ? -2.689 14.303 6.694 1.00 97.81 289 ASN A O 1
ATOM 2265 N N . TRP A 1 290 ? -3.656 13.790 8.664 1.00 98.31 290 TRP A N 1
ATOM 2266 C CA . TRP A 1 290 ? -4.707 12.951 8.086 1.00 98.31 290 TRP A CA 1
ATOM 2267 C C . TRP A 1 290 ? -5.645 13.730 7.159 1.00 98.31 290 TRP A C 1
ATOM 2269 O O . TRP A 1 290 ? -5.894 13.298 6.035 1.00 98.31 290 TRP A O 1
ATOM 2279 N N . LEU A 1 291 ? -6.095 14.919 7.568 1.00 98.12 291 LEU A N 1
ATOM 2280 C CA . LEU A 1 291 ? -6.908 15.801 6.732 1.00 98.12 291 LEU A CA 1
ATOM 2281 C C . LEU A 1 291 ? -6.183 16.145 5.426 1.00 98.12 291 LEU A C 1
ATOM 2283 O O . LEU A 1 291 ? -6.767 16.050 4.349 1.00 98.12 291 LEU A O 1
ATOM 2287 N N . GLY A 1 292 ? -4.901 16.512 5.510 1.00 97.56 292 GLY A N 1
ATOM 2288 C CA . GLY A 1 292 ? -4.080 16.799 4.338 1.00 97.56 292 GLY A CA 1
ATOM 2289 C C . GLY A 1 292 ? -3.964 15.601 3.395 1.00 97.56 292 GLY A C 1
ATOM 2290 O O . GLY A 1 292 ? -4.030 15.782 2.180 1.00 97.56 292 GLY A O 1
ATOM 2291 N N . LEU A 1 293 ? -3.817 14.389 3.938 1.00 97.69 293 LEU A N 1
ATOM 2292 C CA . LEU A 1 293 ? -3.759 13.156 3.152 1.00 97.69 293 LEU A CA 1
ATOM 2293 C C . LEU A 1 293 ? -5.091 12.893 2.437 1.00 97.69 293 LEU A C 1
ATOM 2295 O O . LEU A 1 293 ? -5.103 12.696 1.225 1.00 97.69 293 LEU A O 1
ATOM 2299 N N . MET A 1 294 ? -6.212 12.963 3.160 1.00 97.62 294 MET A N 1
ATOM 2300 C CA . MET A 1 294 ? -7.556 12.737 2.607 1.00 97.62 294 MET A CA 1
ATOM 2301 C C . MET A 1 294 ? -7.953 13.765 1.545 1.00 97.62 294 MET A C 1
ATOM 2303 O O . MET A 1 294 ? -8.755 13.472 0.664 1.00 97.62 294 MET A O 1
ATOM 2307 N N . GLN A 1 295 ? -7.393 14.971 1.608 1.00 96.31 295 GLN A N 1
ATOM 2308 C CA . GLN A 1 295 ? -7.633 16.029 0.626 1.00 96.31 295 GLN A CA 1
ATOM 2309 C C . GLN A 1 295 ? -6.640 16.005 -0.547 1.00 96.31 295 GLN A C 1
ATOM 2311 O O . GLN A 1 295 ? -6.788 16.793 -1.480 1.00 96.31 295 GLN A O 1
ATOM 2316 N N . GLY A 1 296 ? -5.605 15.158 -0.507 1.00 96.12 296 GLY A N 1
ATOM 2317 C CA . GLY A 1 296 ? -4.540 15.165 -1.513 1.00 96.12 296 GLY A CA 1
ATOM 2318 C C . GLY A 1 296 ? -3.607 16.382 -1.431 1.00 96.12 296 GLY A C 1
ATOM 2319 O O . GLY A 1 296 ? -2.885 16.674 -2.383 1.00 96.12 296 GLY A O 1
ATOM 2320 N N . THR A 1 297 ? -3.631 17.131 -0.323 1.00 95.62 297 THR A N 1
ATOM 2321 C CA . THR A 1 297 ? -2.908 18.406 -0.155 1.00 95.62 297 THR A CA 1
ATOM 2322 C C . THR A 1 297 ? -1.737 18.326 0.821 1.00 95.62 297 THR A C 1
ATOM 2324 O O . THR A 1 297 ? -1.069 19.337 1.053 1.00 95.62 297 THR A O 1
ATOM 2327 N N . LEU A 1 298 ? -1.484 17.160 1.427 1.00 96.44 298 LEU A N 1
ATOM 2328 C CA . LEU A 1 298 ? -0.366 16.981 2.351 1.00 96.44 298 LEU A CA 1
ATOM 2329 C C . LEU A 1 298 ? 0.957 17.298 1.644 1.00 96.44 298 LEU A C 1
ATOM 2331 O O . LEU A 1 298 ? 1.230 16.837 0.533 1.00 96.44 298 LEU A O 1
ATOM 2335 N N . SER A 1 299 ? 1.799 18.087 2.305 1.00 94.25 299 SER A N 1
ATOM 2336 C CA . SER A 1 299 ? 3.133 18.407 1.813 1.00 94.25 299 SER A CA 1
ATOM 2337 C C . SER A 1 299 ? 4.129 18.482 2.962 1.00 94.25 299 SER A C 1
ATOM 2339 O O . SER A 1 299 ? 3.766 18.757 4.104 1.00 94.25 299 SER A O 1
ATOM 2341 N N . SER A 1 300 ? 5.395 18.200 2.666 1.00 92.62 300 SER A N 1
ATOM 2342 C CA . SER A 1 300 ? 6.485 18.288 3.635 1.00 92.62 300 SER A CA 1
ATOM 2343 C C . SER A 1 300 ? 7.701 18.951 2.999 1.00 92.62 300 SER A C 1
ATOM 2345 O O . SER A 1 300 ? 8.018 18.705 1.832 1.00 92.62 300 SER A O 1
ATOM 2347 N N . ARG A 1 301 ? 8.378 19.789 3.786 1.00 90.00 301 ARG A N 1
ATOM 2348 C CA . ARG A 1 301 ? 9.626 20.465 3.433 1.00 90.00 301 ARG A CA 1
ATOM 2349 C C . ARG A 1 301 ? 10.720 19.993 4.384 1.00 90.00 301 ARG A C 1
ATOM 2351 O O . ARG A 1 301 ? 10.540 20.069 5.595 1.00 90.00 301 ARG A O 1
ATOM 2358 N N . PHE A 1 302 ? 11.841 19.521 3.848 1.00 86.44 302 PHE A N 1
ATOM 2359 C CA . PHE A 1 302 ? 12.987 19.084 4.650 1.00 86.44 302 PHE A CA 1
ATOM 2360 C C . PHE A 1 302 ? 14.300 19.256 3.884 1.00 86.44 302 PHE A C 1
ATOM 2362 O O . PHE A 1 302 ? 14.308 19.226 2.655 1.00 86.44 302 PHE A O 1
ATOM 2369 N N . ASP A 1 303 ? 15.412 19.397 4.603 1.00 87.00 303 ASP A N 1
ATOM 2370 C CA . ASP A 1 303 ? 16.737 19.501 3.992 1.00 87.00 303 ASP A CA 1
ATOM 2371 C C . ASP A 1 303 ? 17.354 18.115 3.767 1.00 87.00 303 ASP A C 1
ATOM 2373 O O . ASP A 1 303 ? 17.356 17.247 4.645 1.00 87.00 303 ASP A O 1
ATOM 2377 N N . LYS A 1 304 ? 17.895 17.899 2.568 1.00 80.25 304 LYS A N 1
ATOM 2378 C CA . LYS A 1 304 ? 18.628 16.692 2.183 1.00 80.25 304 LYS A CA 1
ATOM 2379 C C . LYS A 1 304 ? 19.902 17.120 1.462 1.00 80.25 304 LYS A C 1
ATOM 2381 O O . LYS A 1 304 ? 19.833 17.735 0.410 1.00 80.25 304 LYS A O 1
ATOM 2386 N N . GLN A 1 305 ? 21.064 16.791 2.031 1.00 78.19 305 GLN A N 1
ATOM 2387 C CA . GLN A 1 305 ? 22.382 17.114 1.453 1.00 78.19 305 GLN A CA 1
ATOM 2388 C C . GLN A 1 305 ? 22.595 18.617 1.159 1.00 78.19 305 GLN A C 1
ATOM 2390 O O . GLN A 1 305 ? 23.300 18.976 0.225 1.00 78.19 305 GLN A O 1
ATOM 2395 N N . GLY A 1 306 ? 22.006 19.499 1.975 1.00 82.94 306 GLY A N 1
ATOM 2396 C CA . GLY A 1 306 ? 22.104 20.954 1.798 1.00 82.94 306 GLY A CA 1
ATOM 2397 C C . GLY A 1 306 ? 21.085 21.548 0.820 1.00 82.94 306 GLY A C 1
ATOM 2398 O O . GLY A 1 306 ? 21.039 22.766 0.678 1.00 82.94 306 GLY A O 1
ATOM 2399 N N . GLU A 1 307 ? 20.241 20.720 0.198 1.00 84.00 307 GLU A N 1
ATOM 2400 C CA . GLU A 1 307 ? 19.133 21.167 -0.643 1.00 84.00 307 GLU A CA 1
ATOM 2401 C C . GLU A 1 307 ? 17.796 21.022 0.088 1.00 84.00 307 GLU A C 1
ATOM 2403 O O . GLU A 1 307 ? 17.492 19.983 0.682 1.00 84.00 307 GLU A O 1
ATOM 2408 N N . THR A 1 308 ? 16.966 22.062 0.017 1.00 87.75 308 THR A N 1
ATOM 2409 C CA . THR A 1 308 ? 15.582 21.992 0.486 1.00 87.75 308 THR A CA 1
ATOM 2410 C C . THR A 1 308 ? 14.752 21.177 -0.507 1.00 87.75 308 THR A C 1
ATOM 2412 O O . THR A 1 308 ? 14.564 21.578 -1.654 1.00 87.75 308 THR A O 1
ATOM 2415 N N . VAL A 1 309 ? 14.185 20.067 -0.038 1.00 88.88 309 VAL A N 1
ATOM 2416 C CA . VAL A 1 309 ? 13.291 19.197 -0.807 1.00 88.88 309 VAL A CA 1
ATOM 2417 C C . VAL A 1 309 ? 11.843 19.456 -0.407 1.00 88.88 309 VAL A C 1
ATOM 2419 O O . VAL A 1 309 ? 11.509 19.500 0.779 1.00 88.88 309 VAL A O 1
ATOM 2422 N N . PHE A 1 310 ? 10.973 19.570 -1.411 1.00 89.50 310 PHE A N 1
ATOM 2423 C CA . PHE A 1 310 ? 9.522 19.591 -1.249 1.00 89.50 310 PHE A CA 1
ATOM 2424 C C . PHE A 1 310 ? 8.942 18.248 -1.686 1.00 89.50 310 PHE A C 1
ATOM 2426 O O . PHE A 1 310 ? 9.257 17.749 -2.767 1.00 89.50 310 PHE A O 1
ATOM 2433 N N . ARG A 1 311 ? 8.098 17.650 -0.844 1.00 92.25 311 ARG A N 1
ATOM 2434 C CA . ARG A 1 311 ? 7.437 16.370 -1.114 1.00 92.25 311 ARG A CA 1
ATOM 2435 C C . ARG A 1 311 ? 5.925 16.528 -1.044 1.00 92.25 311 ARG A C 1
ATOM 2437 O O . ARG A 1 311 ? 5.419 17.180 -0.136 1.00 92.25 311 ARG A O 1
ATOM 2444 N N . GLN A 1 312 ? 5.242 15.919 -2.006 1.00 95.12 312 GLN A N 1
ATOM 2445 C CA . GLN A 1 312 ? 3.787 15.886 -2.163 1.00 95.12 312 GLN A CA 1
ATOM 2446 C C . GLN A 1 312 ? 3.355 14.475 -2.582 1.00 95.12 312 GLN A C 1
ATOM 2448 O O . GLN A 1 312 ? 4.204 13.640 -2.915 1.00 95.12 312 GLN A O 1
ATOM 2453 N N . MET A 1 313 ? 2.051 14.208 -2.541 1.00 95.88 313 MET A N 1
ATOM 2454 C CA . MET A 1 313 ? 1.476 12.952 -3.025 1.00 95.88 313 MET A CA 1
ATOM 2455 C C . MET A 1 313 ? 1.647 12.831 -4.542 1.00 95.88 313 MET A C 1
ATOM 2457 O O . MET A 1 313 ? 1.482 13.808 -5.277 1.00 95.88 313 MET A O 1
ATOM 2461 N N . GLN A 1 314 ? 2.012 11.638 -5.004 1.00 95.31 314 GLN A N 1
ATOM 2462 C CA . GLN A 1 314 ? 2.102 11.329 -6.423 1.00 95.31 314 GLN A CA 1
ATOM 2463 C C . GLN A 1 314 ? 0.702 11.253 -7.034 1.00 95.31 314 GLN A C 1
ATOM 2465 O O . GLN A 1 314 ? -0.282 10.942 -6.367 1.00 95.31 314 GLN A O 1
ATOM 2470 N N . ARG A 1 315 ? 0.622 11.599 -8.318 1.00 96.12 315 ARG A N 1
ATOM 2471 C CA . ARG A 1 315 ? -0.593 11.419 -9.112 1.00 96.12 315 ARG A CA 1
ATOM 2472 C C . ARG A 1 315 ? -0.641 10.001 -9.653 1.00 96.12 315 ARG A C 1
ATOM 2474 O O . ARG A 1 315 ? 0.399 9.359 -9.792 1.00 96.12 315 ARG A O 1
ATOM 2481 N N . ASP A 1 316 ? -1.835 9.601 -10.062 1.00 97.38 316 ASP A N 1
ATOM 2482 C CA . ASP A 1 316 ? -2.045 8.398 -10.852 1.00 97.38 316 ASP A CA 1
ATOM 2483 C C . ASP A 1 316 ? -1.096 8.339 -12.055 1.00 97.38 316 ASP A C 1
ATOM 2485 O O . ASP A 1 316 ? -0.787 9.345 -12.710 1.00 97.38 316 ASP A O 1
ATOM 2489 N N . ARG A 1 317 ? -0.618 7.128 -12.329 1.00 97.06 317 ARG A N 1
ATOM 2490 C CA . ARG A 1 317 ? 0.251 6.810 -13.455 1.00 97.06 317 ARG A CA 1
ATOM 2491 C C . ARG A 1 317 ? -0.612 6.494 -14.670 1.00 97.06 317 ARG A C 1
ATOM 2493 O O . ARG A 1 317 ? -1.555 5.711 -14.583 1.00 97.06 317 ARG A O 1
ATOM 2500 N N . MET A 1 318 ? -0.260 7.075 -15.812 1.00 97.50 318 MET A N 1
ATOM 2501 C CA . MET A 1 318 ? -0.988 6.894 -17.067 1.00 97.50 318 MET A CA 1
ATOM 2502 C C . MET A 1 318 ? -0.162 6.077 -18.054 1.00 97.50 318 MET A C 1
ATOM 2504 O O . MET A 1 318 ? 0.961 6.460 -18.386 1.00 97.50 318 MET A O 1
ATOM 2508 N N . PHE A 1 319 ? -0.753 4.994 -18.550 1.00 98.25 319 PHE A N 1
ATOM 2509 C CA . PHE A 1 319 ? -0.201 4.148 -19.604 1.00 98.25 319 PHE A CA 1
ATOM 2510 C C . PHE A 1 319 ? -1.202 4.018 -20.754 1.00 98.25 319 PHE A C 1
ATOM 2512 O O . PHE A 1 319 ? -2.379 4.352 -20.616 1.00 98.25 319 PHE A O 1
ATOM 2519 N N . SER A 1 320 ? -0.732 3.514 -21.888 1.00 98.19 320 SER A N 1
ATOM 2520 C CA . SER A 1 320 ? -1.565 2.975 -22.962 1.00 98.19 320 SER A CA 1
ATOM 2521 C C . SER A 1 320 ? -1.721 1.468 -22.762 1.00 98.19 320 SER A C 1
ATOM 2523 O O . SER A 1 320 ? -0.737 0.769 -22.520 1.00 98.19 320 SER A O 1
ATOM 2525 N N . ALA A 1 321 ? -2.943 0.958 -22.854 1.00 96.12 321 ALA A N 1
ATOM 2526 C CA . ALA A 1 321 ? -3.242 -0.464 -22.919 1.00 96.12 321 ALA A CA 1
ATOM 2527 C C . ALA A 1 321 ? -2.738 -1.064 -24.244 1.00 96.12 321 ALA A C 1
ATOM 2529 O O . ALA A 1 321 ? -2.217 -0.372 -25.120 1.00 96.12 321 ALA A O 1
ATOM 2530 N N . LYS A 1 322 ? -2.880 -2.381 -24.405 1.00 92.62 322 LYS A N 1
ATOM 2531 C CA . LYS A 1 322 ? -2.358 -3.119 -25.572 1.00 92.62 322 LYS A CA 1
ATOM 2532 C C . LYS A 1 322 ? -2.978 -2.676 -26.899 1.00 92.62 322 LYS A C 1
ATOM 2534 O O . LYS A 1 322 ? -2.325 -2.764 -27.933 1.00 92.62 322 LYS A O 1
ATOM 2539 N N . ASP A 1 323 ? -4.230 -2.242 -26.854 1.00 90.50 323 ASP A N 1
ATOM 2540 C CA . ASP A 1 323 ? -5.020 -1.711 -27.967 1.00 90.50 323 ASP A CA 1
ATOM 2541 C C . ASP A 1 323 ? -4.819 -0.201 -28.188 1.00 90.50 323 ASP A C 1
ATOM 2543 O O . ASP A 1 323 ? -5.295 0.331 -29.189 1.00 90.50 323 ASP A O 1
ATOM 2547 N N . GLY A 1 324 ? -4.066 0.466 -27.308 1.00 90.69 324 GLY A N 1
ATOM 2548 C CA . GLY A 1 324 ? -3.802 1.902 -27.344 1.00 90.69 324 GLY A CA 1
ATOM 2549 C C . GLY A 1 324 ? -4.744 2.743 -26.477 1.00 90.69 324 GLY A C 1
ATOM 2550 O O . GLY A 1 324 ? -4.536 3.953 -26.386 1.00 90.69 324 GLY A O 1
ATOM 2551 N N . ASP A 1 325 ? -5.737 2.139 -25.816 1.00 95.31 325 ASP A N 1
ATOM 2552 C CA . ASP A 1 325 ? -6.652 2.864 -24.931 1.00 95.31 325 ASP A CA 1
ATOM 2553 C C . ASP A 1 325 ? -5.967 3.305 -23.627 1.00 95.31 325 ASP A C 1
ATOM 2555 O O . ASP A 1 325 ? -4.898 2.831 -23.252 1.00 95.31 325 ASP A O 1
ATOM 2559 N N . SER A 1 326 ? -6.582 4.234 -22.895 1.00 96.94 326 SER A N 1
ATOM 2560 C CA . SER A 1 326 ? -6.035 4.721 -21.624 1.00 96.94 326 SER A CA 1
ATOM 2561 C C . SER A 1 326 ? -6.059 3.639 -20.536 1.00 96.94 326 SER A C 1
ATOM 2563 O O . SER A 1 326 ? -7.116 3.099 -20.214 1.00 96.94 326 SER A O 1
ATOM 2565 N N . TYR A 1 327 ? -4.919 3.412 -19.882 1.00 97.69 327 TYR A N 1
ATOM 2566 C CA . TYR A 1 327 ? -4.752 2.482 -18.762 1.00 97.69 327 TYR A CA 1
ATOM 2567 C C . TYR A 1 327 ? -4.240 3.230 -17.512 1.00 97.69 327 TYR A C 1
ATOM 2569 O O . TYR A 1 327 ? -3.025 3.326 -17.302 1.00 97.69 327 TYR A O 1
ATOM 2577 N N . PRO A 1 328 ? -5.139 3.830 -16.704 1.00 97.50 328 PRO A N 1
ATOM 2578 C CA . PRO A 1 328 ? -4.763 4.522 -15.474 1.00 97.50 328 PRO A CA 1
ATOM 2579 C C . PRO A 1 328 ? -4.464 3.528 -14.345 1.00 97.50 328 PRO A C 1
ATOM 2581 O O . PRO A 1 328 ? -5.196 2.557 -14.146 1.00 97.50 328 PRO A O 1
ATOM 2584 N N . LEU A 1 329 ? -3.424 3.809 -13.565 1.00 97.62 329 LEU A N 1
ATOM 2585 C CA . LEU A 1 329 ? -3.110 3.118 -12.317 1.00 97.62 329 LEU A CA 1
ATOM 2586 C C . LEU A 1 329 ? -2.955 4.134 -11.192 1.00 97.62 329 LEU A C 1
ATOM 2588 O O . LEU A 1 329 ? -2.341 5.181 -11.384 1.00 97.62 329 LEU A O 1
ATOM 2592 N N . LYS A 1 330 ? -3.467 3.802 -10.007 1.00 96.88 330 LYS A N 1
ATOM 2593 C CA . LYS A 1 330 ? -3.278 4.635 -8.816 1.00 96.88 330 LYS A CA 1
ATOM 2594 C C . LYS A 1 330 ? -1.774 4.798 -8.518 1.00 96.88 330 LYS A C 1
ATOM 2596 O O . LYS A 1 330 ? -1.001 3.843 -8.679 1.00 96.88 330 LYS A O 1
ATOM 2601 N N . GLY A 1 331 ? -1.384 6.027 -8.181 1.00 94.44 331 GLY A N 1
ATOM 2602 C CA . GLY A 1 331 ? 0.007 6.466 -7.977 1.00 94.44 331 GLY A CA 1
ATOM 2603 C C . GLY A 1 331 ? 0.611 6.100 -6.633 1.00 94.44 331 GLY A C 1
ATOM 2604 O O . GLY A 1 331 ? -0.154 5.735 -5.716 1.00 94.44 331 GLY A O 1
#

Sequence (331 aa):
MNMPVTLSYQIDQQFAEFINQEVLPKTNLESADFWSGLIAILEDLTPTNDALLAERERIQNAIDTFHREHEGELDMATYKAFLEDIGYLCEDIEDFTITPNNVDSEIAKVCGPQLVVPVDNARFVLNAANARWGSLYDALYGTDAIPQTEELTAKGGYNPERGAKVIDFARSFLDEIFPLNHGSHKDVTCYTIYFQHLLAYFEDGTSAGLLTPSQFAGYSGDINAPSSVLFKNNGLHAELQINRAGTIGKHDRAGIDDVRIESAITTIVDFEDSVSAVDAEDKVRAYRNWLGLMQGTLSSRFDKQGETVFRQMQRDRMFSAKDGDSYPLKG

Foldseek 3Di:
DDDPDQPPDDDDPVLLCCCVPPNPVVDPDDSVRVVVVVSVCCVPCVVVVVVVVVLVVVLVVQVVVVPVVDPDDDDPVVVVVSCVVSVVDDDDDDDDDDDDPPDDCLPVPADFDEAEFALLDLVRVLCLLQVQKDFQLCVQLVDPVPPPDPLLHSPDHDRVVVSVVSVVVVQVVCCVFFNWPDDGSQQFQEWAFDLLWIWTAGPVGDITTTPDRQQFWFFDDHRRHTQWTWGDDRRWIKIFGAACPEPCLVVGSHRTRTIMTRHNSHYHHDPPDVADADDPVSVSSSVVSVSCVVVQNRWDWDDDPNDIDIGGRDQWDWGAGSVRHIDTDGD

Radius of gyration: 28.35 Å; chains: 1; bounding box: 74×55×79 Å

Secondary structure (DSSP, 8-state):
------------HHHHHHIIIIIGGGSS--HHHHHHHHHHHHHHHHHHHHHHHHHHHHHHHHHHHHHHHS-SS--HHHHHHHHHHTTSSPPPPPP------S--HHHHT----EEEEETT-HHHHHHHHGGGEEEHHHHHHHSSSS---STT--TTS--HHHHHHHHHHHHHHHHHHS-BSSS-GGG--EEEEETTEEEEE-TTS-EEEBSSGGGEEEEEEETTEEEEEEEEETTEEEEEEE-TTSTTGGGSTT-EEEEEEE---EEEEESSTT----SHHHHHHHHHHHHHHHTT--EEEEEETTEEEEEEPPPPEEEEETTS-EEEE--